Protein AF-A0A833FKA5-F1 (afdb_monomer)

Mean predicted aligned error: 11.4 Å

InterPro domains:
  IPR009001 Translation elongation factor EF1A/initiation factor IF2gamma, C-terminal [SSF50465] (10-105)
  IPR044139 Sulfate adenylyltransferase subunit CysN, Domain III [cd04095] (16-105)
  IPR054696 GTP-eEF1A, C-terminal domain [PF22594] (15-106)

Organism: NCBI:txid1502943

Secondary structure (DSSP, 8-state):
-----SEEEEEEEE--SSPEETT-EEEEEETTEEEEEEEEEEEEEE-TTT--EE--SEE-TT-EEEEEEEESS------TTT-GGGSEEEEEETTT--EEEEEEEEEESS---PEEEEETTEEEEE-TT-EEEEETTTTEEEEE--S--EEETTPBP--B-SSBB--SSEEEEEGGGTEEEEEETTEEEEEEEGGG----SS-EEETT-PEE--SSHHHHHHHHHHHT-TTS---HHHHHHHEESTTTB-PEEE------

pLDDT: mean 88.82, std 12.83, range [29.11, 98.38]

Structure (mmCIF, N/CA/C/O backbone):
data_AF-A0A833FKA5-F1
#
_entry.id   AF-A0A833FKA5-F1
#
loop_
_atom_site.group_PDB
_atom_site.id
_atom_site.type_symbol
_atom_site.label_atom_id
_atom_site.label_alt_id
_atom_site.label_comp_id
_atom_site.label_asym_id
_atom_site.label_entity_id
_atom_site.label_seq_id
_atom_site.pdbx_PDB_ins_code
_atom_site.Cartn_x
_atom_site.Cartn_y
_atom_site.Cartn_z
_atom_site.occupancy
_atom_site.B_iso_or_equiv
_atom_site.auth_seq_id
_atom_site.auth_comp_id
_atom_site.auth_asym_id
_atom_site.auth_atom_id
_atom_site.pdbx_PDB_model_num
ATOM 1 N N . MET A 1 1 ? -7.238 25.482 -13.230 1.00 31.70 1 MET A N 1
ATOM 2 C CA . MET A 1 1 ? -5.923 25.039 -13.728 1.00 31.70 1 MET A CA 1
ATOM 3 C C . MET A 1 1 ? -5.772 23.637 -13.183 1.00 31.70 1 MET A C 1
ATOM 5 O O . MET A 1 1 ? -5.795 23.500 -11.969 1.00 31.70 1 MET A O 1
ATOM 9 N N . ILE A 1 2 ? -5.883 22.619 -14.034 1.00 39.50 2 ILE A N 1
ATOM 10 C CA . ILE A 1 2 ? -5.752 21.227 -13.587 1.00 39.50 2 ILE A CA 1
ATOM 11 C C . ILE A 1 2 ? -4.253 21.024 -13.381 1.00 39.50 2 ILE A C 1
ATOM 13 O O . ILE A 1 2 ? -3.495 21.288 -14.309 1.00 39.50 2 ILE A O 1
ATOM 17 N N . ASP A 1 3 ? -3.844 20.699 -12.159 1.00 49.03 3 ASP A N 1
ATOM 18 C CA . ASP A 1 3 ? -2.449 20.399 -11.845 1.00 49.03 3 ASP A CA 1
ATOM 19 C C . ASP A 1 3 ? -2.096 19.093 -12.569 1.00 49.03 3 ASP A C 1
ATOM 21 O O . ASP A 1 3 ? -2.735 18.062 -12.346 1.00 49.03 3 ASP A O 1
ATOM 25 N N . GLU A 1 4 ? -1.195 19.168 -13.543 1.00 60.28 4 GLU A N 1
ATOM 26 C CA . GLU A 1 4 ? -0.810 18.011 -14.349 1.00 60.28 4 GLU A CA 1
ATOM 27 C C . GLU A 1 4 ? 0.083 17.094 -13.497 1.00 60.28 4 GLU A C 1
ATOM 29 O O . GLU A 1 4 ? 1.036 17.570 -12.877 1.00 60.28 4 GLU A O 1
ATOM 34 N N . PRO A 1 5 ? -0.206 15.785 -13.422 1.00 73.56 5 PRO A N 1
ATOM 35 C CA . PRO A 1 5 ? 0.572 14.880 -12.595 1.00 73.56 5 PRO A CA 1
ATOM 36 C C . PRO A 1 5 ? 1.979 14.686 -13.170 1.00 73.56 5 PRO A C 1
ATOM 38 O O . PRO A 1 5 ? 2.174 14.556 -14.378 1.00 73.56 5 PRO A O 1
ATOM 41 N N . ASN A 1 6 ? 2.964 14.612 -12.275 1.00 87.38 6 ASN A N 1
ATOM 42 C CA . ASN A 1 6 ? 4.363 14.350 -12.633 1.00 87.38 6 ASN A CA 1
ATOM 43 C C . ASN A 1 6 ? 4.737 12.874 -12.502 1.00 87.38 6 ASN A C 1
ATOM 45 O O . ASN A 1 6 ? 5.852 12.500 -12.836 1.00 87.38 6 ASN A O 1
ATOM 49 N N . THR A 1 7 ? 3.847 12.033 -11.985 1.00 88.62 7 THR A N 1
ATOM 50 C CA . THR A 1 7 ? 4.147 10.624 -11.728 1.00 88.62 7 THR A CA 1
ATOM 51 C C . THR A 1 7 ? 3.222 9.746 -12.547 1.00 88.62 7 THR A C 1
ATOM 53 O O . THR A 1 7 ? 2.025 10.012 -12.605 1.00 88.62 7 THR A O 1
ATOM 56 N N . TYR A 1 8 ? 3.774 8.703 -13.157 1.00 91.50 8 TYR A N 1
ATOM 57 C CA . TYR A 1 8 ? 3.053 7.754 -13.996 1.00 91.50 8 TYR A CA 1
ATOM 58 C C . TYR A 1 8 ? 3.553 6.344 -13.731 1.00 91.50 8 TYR A C 1
ATOM 60 O O . TYR A 1 8 ? 4.743 6.127 -13.513 1.00 91.50 8 TYR A O 1
ATOM 68 N N . ILE A 1 9 ? 2.654 5.372 -13.788 1.00 92.06 9 ILE A N 1
ATOM 69 C CA . ILE A 1 9 ? 3.000 3.957 -13.657 1.00 92.06 9 ILE A CA 1
ATOM 70 C C . ILE A 1 9 ? 2.928 3.340 -15.037 1.00 92.06 9 ILE A C 1
ATOM 72 O O . ILE A 1 9 ? 1.942 3.532 -15.745 1.00 92.06 9 ILE A O 1
ATOM 76 N N . SER A 1 10 ? 3.985 2.648 -15.441 1.00 95.12 10 SER A N 1
ATOM 77 C CA . SER A 1 10 ? 4.150 2.163 -16.806 1.00 95.12 10 SER A CA 1
ATOM 78 C C . SER A 1 10 ? 4.718 0.755 -16.831 1.00 95.12 10 SER A C 1
ATOM 80 O O . SER A 1 10 ? 5.644 0.447 -16.081 1.00 95.12 10 SER A O 1
ATOM 82 N N . TYR A 1 11 ? 4.198 -0.082 -17.725 1.00 96.31 11 TYR A N 1
ATOM 83 C CA . TYR A 1 11 ? 4.887 -1.311 -18.098 1.00 96.31 11 TYR A CA 1
ATOM 84 C C . TYR A 1 11 ? 6.056 -0.955 -19.003 1.00 96.31 11 TYR A C 1
ATOM 86 O O . TYR A 1 11 ? 5.866 -0.250 -19.995 1.00 96.31 11 TYR A O 1
ATOM 94 N N . LEU A 1 12 ? 7.243 -1.446 -18.673 1.00 97.56 12 LEU A N 1
ATOM 95 C CA . LEU A 1 12 ? 8.466 -1.243 -19.435 1.00 97.56 12 LEU A CA 1
ATOM 96 C C . LEU A 1 12 ? 8.998 -2.591 -19.910 1.00 97.56 12 LEU A C 1
ATOM 98 O O . LEU A 1 12 ? 9.158 -3.509 -19.110 1.00 97.56 12 LEU A O 1
ATOM 102 N N . LEU A 1 13 ? 9.304 -2.686 -21.200 1.00 97.69 13 LEU A N 1
ATOM 103 C CA . LEU A 1 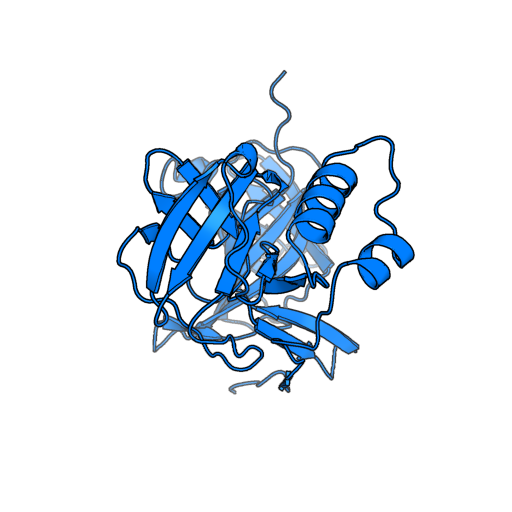13 ? 10.194 -3.695 -21.760 1.00 97.69 13 LEU A CA 1
ATOM 104 C C . LEU A 1 13 ? 11.599 -3.098 -21.795 1.00 97.69 13 LEU A C 1
ATOM 106 O O . LEU A 1 13 ? 11.860 -2.175 -22.573 1.00 97.69 13 LEU A O 1
ATOM 110 N N . TYR A 1 14 ? 12.483 -3.624 -20.955 1.00 97.56 14 TYR A N 1
ATOM 111 C CA . TYR A 1 14 ? 13.857 -3.166 -20.843 1.00 97.56 14 TYR A CA 1
ATOM 112 C C . TYR A 1 14 ? 14.755 -3.859 -21.867 1.00 97.56 14 TYR A C 1
ATOM 114 O O . TYR A 1 14 ? 14.684 -5.075 -22.042 1.00 97.56 14 TYR A O 1
ATOM 122 N N . ILE A 1 15 ? 15.582 -3.095 -22.577 1.00 96.00 15 ILE A N 1
ATOM 123 C CA . ILE A 1 15 ? 16.396 -3.599 -23.696 1.00 96.00 15 ILE A CA 1
ATOM 124 C C . ILE A 1 15 ? 17.865 -3.171 -23.636 1.00 96.00 15 ILE A C 1
ATOM 126 O O . ILE A 1 15 ? 18.645 -3.611 -24.484 1.00 96.00 15 ILE A O 1
ATOM 130 N N . ASP A 1 16 ? 18.236 -2.329 -22.670 1.00 93.81 16 ASP A N 1
ATOM 131 C CA . ASP A 1 16 ? 19.622 -1.899 -22.482 1.00 93.81 16 ASP A CA 1
ATOM 132 C C . ASP A 1 16 ? 20.483 -3.016 -21.870 1.00 93.81 16 ASP A C 1
ATOM 134 O O . ASP A 1 16 ? 19.968 -3.963 -21.270 1.00 93.81 16 ASP A O 1
ATOM 138 N N . ASP A 1 17 ? 21.798 -2.911 -22.060 1.00 91.50 17 ASP A N 1
ATOM 139 C CA . ASP A 1 17 ? 22.778 -3.825 -21.465 1.00 91.50 17 ASP A CA 1
ATOM 140 C C . ASP A 1 17 ? 23.163 -3.403 -20.034 1.00 91.50 17 ASP A C 1
ATOM 142 O O . ASP A 1 17 ? 23.480 -4.259 -19.210 1.00 91.50 17 ASP A O 1
ATOM 146 N N . GLU A 1 18 ? 23.139 -2.100 -19.731 1.00 91.81 18 GLU A N 1
ATOM 147 C CA . GLU A 1 18 ? 23.273 -1.594 -18.356 1.00 91.81 18 GLU A CA 1
ATOM 148 C C . GLU A 1 18 ? 21.978 -1.883 -17.586 1.00 91.81 18 GLU A C 1
ATOM 150 O O . GLU A 1 18 ? 20.923 -1.690 -18.171 1.00 91.81 18 GLU A O 1
ATOM 155 N N . PRO A 1 19 ? 21.999 -2.342 -16.323 1.00 92.19 19 PRO A N 1
ATOM 156 C CA .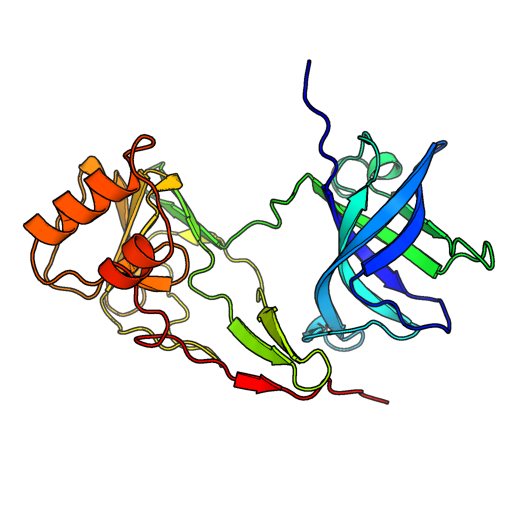 PRO A 1 19 ? 20.771 -2.610 -15.576 1.00 92.19 19 PRO A CA 1
ATOM 157 C C . PRO A 1 19 ? 19.997 -1.321 -15.265 1.00 92.19 19 PRO A C 1
ATOM 159 O O . PRO A 1 19 ? 20.580 -0.256 -15.046 1.00 92.19 19 PRO A O 1
ATOM 162 N N . LEU A 1 20 ? 18.667 -1.420 -15.220 1.00 93.75 20 LEU A N 1
ATOM 163 C CA . LEU A 1 20 ? 17.807 -0.352 -14.706 1.00 93.75 20 LEU A CA 1
ATOM 164 C C . LEU A 1 20 ? 17.555 -0.557 -13.219 1.00 93.75 20 LEU A C 1
ATOM 166 O O . LEU A 1 20 ? 16.964 -1.549 -12.815 1.00 93.75 20 LEU A O 1
ATOM 170 N N . GLU A 1 21 ? 17.927 0.434 -12.426 1.00 91.75 21 GLU A N 1
ATOM 171 C CA . GLU A 1 21 ? 17.742 0.515 -10.984 1.00 91.75 21 GLU A CA 1
ATOM 172 C C . GLU A 1 21 ? 16.830 1.698 -10.619 1.00 91.75 21 GLU A C 1
ATOM 174 O O . GLU A 1 21 ? 16.618 2.658 -11.376 1.00 91.75 21 GLU A O 1
ATOM 179 N N . VAL A 1 22 ? 16.283 1.657 -9.403 1.00 89.25 22 VAL A N 1
ATOM 180 C CA . VAL A 1 22 ? 15.583 2.812 -8.834 1.00 89.25 22 VAL A CA 1
ATOM 181 C C . VAL A 1 22 ? 16.566 3.974 -8.671 1.00 89.25 22 VAL A C 1
ATOM 183 O O . VAL A 1 22 ? 17.618 3.841 -8.055 1.00 89.25 22 VAL A O 1
ATOM 186 N N . GLY A 1 23 ? 16.191 5.141 -9.185 1.00 90.56 23 GLY A N 1
ATOM 187 C CA . GLY A 1 23 ? 17.014 6.346 -9.204 1.00 90.56 23 GLY A CA 1
ATOM 188 C C . GLY A 1 23 ? 17.670 6.626 -10.555 1.00 90.56 23 GLY A C 1
ATOM 189 O O . GLY A 1 23 ? 18.109 7.758 -10.766 1.00 90.56 23 GLY A O 1
ATOM 190 N N . ASN A 1 24 ? 17.687 5.675 -11.500 1.00 94.88 24 ASN A N 1
ATOM 191 C CA . ASN A 1 24 ? 18.166 5.966 -12.850 1.00 94.88 24 ASN A CA 1
ATOM 192 C C . ASN A 1 24 ? 17.300 7.033 -13.528 1.00 94.88 24 ASN A C 1
ATOM 194 O O . ASN A 1 24 ? 16.065 7.006 -13.481 1.00 94.88 24 ASN A O 1
ATOM 198 N N . GLU A 1 25 ? 17.973 7.969 -14.196 1.00 96.56 25 GLU A N 1
ATOM 199 C CA . GLU A 1 25 ? 17.339 9.014 -14.988 1.00 96.56 25 GLU A CA 1
ATOM 200 C C . GLU A 1 25 ? 17.431 8.717 -16.482 1.00 96.56 25 GLU A C 1
ATOM 202 O O . GLU A 1 25 ? 18.501 8.416 -17.014 1.00 96.56 25 GLU A O 1
ATOM 207 N N . TYR A 1 26 ? 16.323 8.933 -17.183 1.00 97.75 26 TYR A N 1
ATOM 208 C CA . TYR A 1 26 ? 16.214 8.774 -18.626 1.00 97.75 26 TYR A CA 1
ATOM 209 C C . TYR A 1 26 ? 15.615 10.025 -19.262 1.00 97.75 26 TYR A C 1
ATOM 211 O O . TYR A 1 26 ? 14.874 10.785 -18.634 1.00 97.75 26 TYR A O 1
ATOM 219 N N . LEU A 1 27 ? 15.907 10.232 -20.544 1.00 97.38 27 LEU A N 1
ATOM 220 C CA . LEU A 1 27 ? 15.061 11.067 -21.387 1.00 97.38 27 LEU A CA 1
ATOM 221 C C . LEU A 1 27 ? 13.876 10.221 -21.842 1.00 97.38 27 LEU A C 1
ATOM 223 O O . LEU A 1 27 ? 14.051 9.198 -22.494 1.00 97.38 27 LEU A O 1
ATOM 227 N N . VAL A 1 28 ? 12.667 10.652 -21.519 1.00 97.00 28 VAL A N 1
ATOM 228 C CA . VAL A 1 28 ? 11.438 9.990 -21.945 1.00 97.00 28 VAL A CA 1
ATOM 229 C C . VAL A 1 28 ? 10.907 10.692 -23.177 1.00 97.00 28 VAL A C 1
ATOM 231 O O . VAL A 1 28 ? 10.626 11.889 -23.125 1.00 97.00 28 VAL A O 1
ATOM 234 N N . SER A 1 29 ? 10.762 9.963 -24.281 1.00 95.00 29 SER A N 1
ATOM 235 C CA . SER A 1 29 ? 10.073 10.472 -25.467 1.00 95.00 29 SER A CA 1
ATOM 236 C C . SER A 1 29 ? 8.633 9.973 -25.481 1.00 95.00 29 SER A C 1
ATOM 238 O O . SER A 1 29 ? 8.389 8.771 -25.393 1.00 95.00 29 SER A O 1
ATOM 240 N N . LEU A 1 30 ? 7.697 10.909 -25.613 1.00 88.62 30 LEU A N 1
ATOM 241 C CA . LEU A 1 30 ? 6.253 10.686 -25.638 1.00 88.62 30 LEU A CA 1
ATOM 242 C C . LEU A 1 30 ? 5.619 11.587 -26.708 1.00 88.62 30 LEU A C 1
ATOM 244 O O . LEU A 1 30 ? 5.711 12.819 -26.655 1.00 88.62 30 LEU A O 1
ATOM 248 N N . GLY A 1 31 ? 5.019 10.985 -27.735 1.00 83.38 31 GLY A N 1
ATOM 249 C CA . GLY A 1 31 ? 4.589 11.720 -28.927 1.00 83.38 31 GLY A CA 1
ATOM 250 C C . GLY A 1 31 ? 5.725 12.578 -29.509 1.00 83.38 31 GLY A C 1
ATOM 251 O O . GLY A 1 31 ? 6.741 12.057 -29.959 1.00 83.38 31 GLY A O 1
ATOM 252 N N . THR A 1 32 ? 5.563 13.905 -29.489 1.00 81.88 32 THR A N 1
ATOM 253 C CA . THR A 1 32 ? 6.562 14.873 -29.988 1.00 81.88 32 THR A CA 1
ATOM 254 C C . THR A 1 32 ? 7.356 15.577 -28.882 1.00 81.88 32 THR A C 1
ATOM 256 O O . THR A 1 32 ? 8.067 16.542 -29.167 1.00 81.88 32 THR A O 1
ATOM 259 N N . LYS A 1 33 ? 7.193 15.178 -27.616 1.00 87.75 33 LYS A N 1
ATOM 260 C CA . LYS A 1 33 ? 7.902 15.768 -26.475 1.00 87.75 33 LYS A CA 1
ATOM 261 C C . LYS A 1 33 ? 8.962 14.809 -25.955 1.00 87.75 33 LYS A C 1
ATOM 263 O O . LYS A 1 33 ? 8.752 13.601 -25.915 1.00 87.75 33 LYS A O 1
ATOM 268 N N . GLN A 1 34 ? 10.070 15.382 -25.499 1.00 93.12 34 GLN A N 1
ATOM 269 C CA . GLN A 1 34 ? 11.095 14.673 -24.751 1.00 93.12 34 GLN A CA 1
ATOM 270 C C . GLN A 1 34 ? 11.295 15.375 -23.408 1.00 93.12 34 GLN A C 1
ATOM 272 O O . GLN A 1 34 ? 11.496 16.590 -23.372 1.00 93.12 34 GLN A O 1
ATOM 277 N N . VAL A 1 35 ? 11.188 14.629 -22.311 1.00 95.06 35 VAL A N 1
ATOM 278 C CA . VAL A 1 35 ? 11.233 15.152 -20.939 1.00 95.06 35 VAL A CA 1
ATOM 279 C C . VAL A 1 35 ? 12.064 14.211 -20.078 1.00 95.06 35 VAL A C 1
ATOM 281 O O . VAL A 1 35 ? 11.982 12.999 -20.237 1.00 95.06 35 VAL A O 1
ATOM 284 N N . ALA A 1 36 ? 12.878 14.747 -19.171 1.00 96.00 36 ALA A N 1
ATOM 285 C CA . ALA A 1 36 ? 13.623 13.916 -18.233 1.00 96.00 36 ALA A CA 1
ATOM 286 C C . ALA A 1 36 ? 12.687 13.301 -17.181 1.00 96.00 36 ALA A C 1
ATOM 288 O O . ALA A 1 36 ? 11.835 13.998 -16.619 1.00 96.00 36 ALA A O 1
ATOM 289 N N . ALA A 1 37 ? 12.877 12.017 -16.890 1.00 96.38 37 ALA A N 1
ATOM 290 C CA . ALA A 1 37 ? 12.195 11.329 -15.805 1.00 96.38 37 ALA A CA 1
ATOM 291 C C . ALA A 1 37 ? 13.147 10.399 -15.055 1.00 96.38 37 ALA A C 1
ATOM 293 O O . ALA A 1 37 ? 14.123 9.894 -15.612 1.00 96.38 37 ALA A O 1
ATOM 294 N N . THR A 1 38 ? 12.822 10.154 -13.795 1.00 96.12 38 THR A N 1
ATOM 295 C CA . THR A 1 38 ? 13.519 9.228 -12.910 1.00 96.12 38 THR A CA 1
ATOM 296 C C . THR A 1 38 ? 12.639 8.008 -12.681 1.00 96.12 38 THR A C 1
ATOM 298 O O . THR A 1 38 ? 11.437 8.146 -12.438 1.00 96.12 38 THR A O 1
ATOM 301 N N . VAL A 1 39 ? 13.221 6.812 -12.727 1.00 95.44 39 VAL A N 1
ATOM 302 C CA . VAL A 1 39 ? 12.549 5.601 -12.242 1.00 95.44 39 VAL A CA 1
ATOM 303 C C . VAL A 1 39 ? 12.539 5.660 -10.720 1.00 95.44 39 VAL A C 1
ATOM 305 O O . VAL A 1 39 ? 13.584 5.556 -10.088 1.00 95.44 39 VAL A O 1
ATOM 308 N N . THR A 1 40 ? 11.378 5.867 -10.110 1.00 90.00 40 THR A N 1
ATOM 309 C CA . THR A 1 40 ? 11.263 6.004 -8.648 1.00 90.00 40 THR A CA 1
ATOM 310 C C . THR A 1 40 ? 10.885 4.707 -7.950 1.00 90.00 40 THR A C 1
ATOM 312 O O . THR A 1 40 ? 10.995 4.632 -6.732 1.00 90.00 40 THR A O 1
ATOM 315 N N . ASP A 1 41 ? 10.394 3.716 -8.695 1.00 86.75 41 ASP A N 1
ATOM 316 C CA . ASP A 1 41 ? 9.990 2.421 -8.147 1.00 86.75 41 ASP A CA 1
ATOM 317 C C . ASP A 1 41 ? 9.961 1.349 -9.246 1.00 86.75 41 ASP A C 1
ATOM 319 O O . ASP A 1 41 ? 9.528 1.629 -10.368 1.00 86.75 41 ASP A O 1
ATOM 323 N N . ILE A 1 42 ? 10.356 0.124 -8.907 1.00 88.88 42 ILE A N 1
ATOM 324 C CA . ILE A 1 42 ? 10.135 -1.085 -9.710 1.00 88.88 42 ILE A CA 1
ATOM 325 C C . ILE A 1 42 ? 9.166 -1.933 -8.887 1.00 88.88 42 ILE A C 1
ATOM 327 O O . ILE A 1 42 ? 9.553 -2.529 -7.890 1.00 88.88 42 ILE A O 1
ATOM 331 N N . GLN A 1 43 ? 7.883 -1.939 -9.257 1.00 83.88 43 GLN A N 1
ATOM 332 C CA . GLN A 1 43 ? 6.846 -2.578 -8.438 1.00 83.88 43 GLN A CA 1
ATOM 333 C C . GLN A 1 43 ? 6.985 -4.100 -8.461 1.00 83.88 43 GLN A C 1
ATOM 335 O O . GLN A 1 43 ? 6.874 -4.750 -7.424 1.00 83.88 43 GLN A O 1
ATOM 340 N N . TYR A 1 44 ? 7.201 -4.653 -9.653 1.00 81.06 44 TYR A N 1
ATOM 341 C CA . TYR A 1 44 ? 7.508 -6.060 -9.885 1.00 81.06 44 TYR A CA 1
ATOM 342 C C . TYR A 1 44 ? 7.993 -6.254 -11.326 1.00 81.06 44 TYR A C 1
ATOM 344 O O . TYR A 1 44 ? 7.602 -5.516 -12.236 1.00 81.06 44 TYR A O 1
ATOM 352 N N . GLN A 1 45 ? 8.811 -7.280 -11.532 1.00 88.81 45 GLN A N 1
ATOM 353 C CA . GLN A 1 45 ? 9.097 -7.856 -12.840 1.00 88.81 45 GLN A CA 1
ATOM 354 C C . GLN A 1 45 ? 8.023 -8.895 -13.184 1.00 88.81 45 GLN A C 1
ATOM 356 O O . GLN A 1 45 ? 7.418 -9.496 -12.303 1.00 88.81 45 GLN A O 1
ATOM 361 N N . ILE A 1 46 ? 7.766 -9.107 -14.466 1.00 87.25 46 ILE A N 1
ATOM 362 C CA . ILE A 1 46 ? 6.879 -10.152 -14.967 1.00 87.25 46 ILE A CA 1
ATOM 363 C C . ILE A 1 46 ? 7.747 -11.266 -15.547 1.00 87.25 46 ILE A C 1
ATOM 365 O O . ILE A 1 46 ? 8.580 -11.014 -16.423 1.00 87.25 46 ILE A O 1
ATOM 369 N N . ASP A 1 47 ? 7.546 -12.497 -15.081 1.00 86.06 47 ASP A N 1
ATOM 370 C CA . ASP A 1 47 ? 8.110 -13.677 -15.727 1.00 86.06 47 ASP A CA 1
ATOM 371 C C . ASP A 1 47 ? 7.495 -13.827 -17.124 1.00 86.06 47 ASP A C 1
ATOM 373 O O . ASP A 1 47 ? 6.282 -13.950 -17.286 1.00 86.06 47 ASP A O 1
ATOM 377 N N . VAL A 1 48 ? 8.335 -13.807 -18.156 1.00 87.56 48 VAL A N 1
ATOM 378 C CA . VAL A 1 48 ? 7.879 -13.806 -19.554 1.00 87.56 48 VAL A CA 1
ATOM 379 C C . VAL A 1 48 ? 7.231 -15.122 -19.992 1.00 87.56 48 VAL A C 1
ATOM 381 O O . VAL A 1 48 ? 6.500 -15.139 -20.982 1.00 87.56 48 VAL A O 1
ATOM 384 N N . ASN A 1 49 ? 7.492 -16.223 -19.285 1.00 86.06 49 ASN A N 1
ATOM 385 C CA . ASN A 1 49 ? 6.969 -17.543 -19.617 1.00 86.06 49 ASN A CA 1
ATOM 386 C C . ASN A 1 49 ? 5.654 -17.826 -18.884 1.00 86.06 49 ASN A C 1
ATOM 388 O O . ASN A 1 49 ? 4.735 -18.389 -19.480 1.00 86.06 49 ASN A O 1
ATOM 392 N N . SER A 1 50 ? 5.569 -17.467 -17.601 1.00 86.12 50 SER A N 1
ATOM 393 C CA . SER A 1 50 ? 4.417 -17.768 -16.743 1.00 86.12 50 SER A CA 1
ATOM 394 C C . SER A 1 50 ? 3.458 -16.590 -16.564 1.00 86.12 50 SER A C 1
ATOM 396 O O . SER A 1 50 ? 2.278 -16.804 -16.288 1.00 86.12 50 SER A O 1
ATOM 398 N N . GLY A 1 51 ? 3.936 -15.356 -16.732 1.00 79.62 51 GLY A N 1
ATOM 399 C CA . GLY A 1 51 ? 3.209 -14.136 -16.384 1.00 79.62 51 GLY A CA 1
ATOM 400 C C . GLY A 1 51 ? 3.182 -13.843 -14.881 1.00 79.62 51 GLY A C 1
ATOM 401 O O . GLY A 1 51 ? 2.475 -12.931 -14.459 1.00 79.62 51 GLY A O 1
ATOM 402 N N . GLU A 1 52 ? 3.909 -14.606 -14.059 1.00 73.31 52 GLU A N 1
ATOM 403 C CA . GLU A 1 52 ? 3.972 -14.370 -12.617 1.00 73.31 52 GLU A CA 1
ATOM 404 C C . GLU A 1 52 ? 4.703 -13.068 -12.287 1.00 73.31 52 GLU A C 1
ATOM 406 O O . GLU A 1 52 ? 5.644 -12.662 -12.968 1.00 73.31 52 GLU A O 1
ATOM 411 N N . HIS A 1 53 ? 4.263 -12.410 -11.217 1.00 80.06 53 HIS A N 1
ATOM 412 C CA . HIS A 1 53 ? 4.891 -11.189 -10.731 1.00 80.06 53 HIS A CA 1
ATOM 413 C C . HIS A 1 53 ? 6.007 -11.543 -9.754 1.00 80.06 53 HIS A C 1
ATOM 415 O O . HIS A 1 53 ? 5.769 -12.161 -8.715 1.00 80.06 53 HIS A O 1
ATOM 421 N N . LEU A 1 54 ? 7.218 -11.125 -10.093 1.00 77.94 54 LEU A N 1
ATOM 422 C CA . LEU A 1 54 ? 8.439 -11.378 -9.352 1.00 77.94 54 LEU A CA 1
ATOM 423 C C . LEU A 1 54 ? 8.941 -10.080 -8.695 1.00 77.94 54 LEU A C 1
ATOM 425 O O . LEU A 1 54 ? 8.894 -9.017 -9.321 1.00 77.94 54 LEU A O 1
ATOM 429 N N . PRO A 1 55 ? 9.455 -10.137 -7.455 1.00 72.88 55 PRO A N 1
ATOM 430 C CA . PRO A 1 55 ? 10.225 -9.037 -6.879 1.00 72.88 55 PRO A CA 1
ATOM 431 C C . PRO A 1 55 ? 11.394 -8.662 -7.794 1.00 72.88 55 PRO A C 1
ATOM 433 O O . PRO A 1 55 ? 12.068 -9.557 -8.300 1.00 72.88 55 PRO A O 1
ATOM 436 N N . ALA A 1 56 ? 11.687 -7.371 -7.954 1.00 76.75 56 ALA A N 1
ATOM 437 C CA . ALA A 1 56 ? 12.871 -6.929 -8.687 1.00 76.75 56 ALA A CA 1
ATOM 438 C C . ALA A 1 56 ? 13.444 -5.640 -8.086 1.00 76.75 56 ALA A C 1
ATOM 440 O O . ALA A 1 56 ? 12.731 -4.652 -7.927 1.00 76.75 56 ALA A O 1
ATOM 441 N N . ALA A 1 57 ? 14.735 -5.666 -7.749 1.00 75.12 57 ALA A N 1
ATOM 442 C CA . ALA A 1 57 ? 15.483 -4.490 -7.301 1.00 75.12 57 ALA A CA 1
ATOM 443 C C . ALA A 1 57 ? 16.101 -3.715 -8.476 1.00 75.12 57 ALA A C 1
ATOM 445 O O . ALA A 1 57 ? 16.246 -2.495 -8.406 1.00 75.12 57 ALA A O 1
ATOM 446 N N . GLU A 1 58 ? 16.411 -4.439 -9.549 1.00 86.06 58 GLU A N 1
ATOM 447 C CA . GLU A 1 58 ? 16.915 -3.948 -10.824 1.00 86.06 58 GLU A CA 1
ATOM 448 C C . GLU A 1 58 ? 16.274 -4.745 -11.970 1.00 86.06 58 GLU A C 1
ATOM 450 O O . GLU A 1 58 ? 15.709 -5.819 -11.748 1.00 86.06 58 GLU A O 1
ATOM 455 N N . LEU A 1 59 ? 16.365 -4.236 -13.196 1.00 91.06 59 LEU A N 1
ATOM 456 C CA . LEU A 1 59 ? 15.926 -4.925 -14.404 1.00 91.06 59 LEU A CA 1
ATOM 457 C C . LEU A 1 59 ? 17.107 -5.141 -15.339 1.00 91.06 59 LEU A C 1
ATOM 459 O O . LEU A 1 59 ? 17.733 -4.188 -15.803 1.00 91.06 59 LEU A O 1
ATOM 463 N N . GLY A 1 60 ? 17.357 -6.409 -15.651 1.00 92.50 60 GLY A N 1
ATOM 464 C CA . GLY A 1 60 ? 18.265 -6.803 -16.716 1.00 92.50 60 GLY A CA 1
ATOM 465 C C . GLY A 1 60 ? 17.627 -6.697 -18.102 1.00 92.50 60 GLY A C 1
ATOM 466 O O . GLY A 1 60 ? 16.422 -6.480 -18.273 1.00 92.50 60 GLY A O 1
ATOM 467 N N . LYS A 1 61 ? 18.461 -6.880 -19.127 1.00 93.94 61 LYS A N 1
ATOM 468 C CA . LYS A 1 61 ? 18.033 -6.888 -20.525 1.00 93.94 61 LYS A CA 1
ATOM 469 C C . LYS A 1 61 ? 16.933 -7.920 -20.779 1.00 93.94 61 LYS A C 1
ATOM 471 O O . LYS A 1 61 ? 17.050 -9.077 -20.385 1.00 93.94 61 LYS A O 1
ATOM 476 N N . ASN A 1 62 ? 15.930 -7.524 -21.555 1.00 93.31 62 ASN A N 1
ATOM 477 C CA . ASN A 1 62 ? 14.741 -8.302 -21.917 1.00 93.31 62 ASN A CA 1
ATOM 478 C C . ASN A 1 62 ? 13.745 -8.544 -20.770 1.00 93.31 62 ASN A C 1
ATOM 480 O O . ASN A 1 62 ? 12.792 -9.300 -20.961 1.00 93.31 62 ASN A O 1
ATOM 484 N N . SER A 1 63 ? 13.911 -7.896 -19.615 1.00 93.31 63 SER A N 1
ATOM 485 C CA . SER A 1 63 ? 12.901 -7.926 -18.558 1.00 93.31 63 SER A CA 1
ATOM 486 C C . SER A 1 63 ? 11.684 -7.075 -18.922 1.00 93.31 63 SER A C 1
ATOM 488 O O . SER A 1 63 ? 11.800 -6.005 -19.525 1.00 93.31 63 SER A O 1
ATOM 490 N N . ILE A 1 64 ? 10.503 -7.535 -18.509 1.00 96.06 64 ILE A N 1
ATOM 491 C CA . ILE A 1 64 ? 9.268 -6.744 -18.520 1.00 96.06 64 ILE A CA 1
ATOM 492 C C . ILE A 1 64 ? 8.917 -6.430 -17.073 1.00 96.06 64 ILE A C 1
ATOM 494 O O . ILE A 1 64 ? 8.913 -7.335 -16.247 1.00 96.06 64 ILE A O 1
ATOM 498 N N . ALA A 1 65 ? 8.601 -5.182 -16.747 1.00 94.56 65 ALA A N 1
ATOM 499 C CA . ALA A 1 65 ? 8.262 -4.806 -15.378 1.00 94.56 65 ALA A CA 1
ATOM 500 C C . ALA A 1 65 ? 7.247 -3.675 -15.316 1.00 94.56 65 ALA A C 1
ATOM 502 O O . ALA A 1 65 ? 7.123 -2.884 -16.251 1.00 94.56 65 ALA A O 1
ATOM 503 N N . LEU A 1 66 ? 6.548 -3.582 -14.187 1.00 93.69 66 LEU A N 1
ATOM 504 C CA . LEU A 1 66 ? 5.739 -2.421 -13.849 1.00 93.69 66 LEU A CA 1
ATOM 505 C C . LEU A 1 66 ? 6.591 -1.442 -13.035 1.00 93.69 66 LEU A C 1
ATOM 507 O O . LEU A 1 66 ? 6.992 -1.742 -11.911 1.00 93.69 66 LEU A O 1
ATOM 511 N N . CYS A 1 67 ? 6.844 -0.259 -13.583 1.00 93.75 67 CYS A N 1
ATOM 512 C CA . CYS A 1 67 ? 7.688 0.761 -12.967 1.00 93.75 67 CYS A CA 1
ATOM 513 C C . CYS A 1 67 ? 6.911 2.053 -12.711 1.00 93.75 67 CYS A C 1
ATOM 515 O O . CYS A 1 67 ? 5.958 2.379 -13.420 1.00 93.75 67 CYS A O 1
ATOM 517 N N . THR A 1 68 ? 7.351 2.823 -11.720 1.00 92.69 68 THR A N 1
ATOM 518 C CA . THR A 1 68 ? 6.870 4.186 -11.477 1.00 92.69 68 THR A CA 1
ATOM 519 C C . THR A 1 68 ? 7.902 5.178 -12.003 1.00 92.69 68 THR A C 1
ATOM 521 O O . THR A 1 68 ? 9.066 5.142 -11.605 1.00 92.69 68 THR A O 1
ATOM 524 N N . LEU A 1 69 ? 7.470 6.067 -12.892 1.00 94.75 69 LEU A N 1
ATOM 525 C CA . LEU A 1 69 ? 8.269 7.135 -13.479 1.00 94.75 69 LEU A CA 1
ATOM 526 C C . LEU A 1 69 ? 7.841 8.476 -12.890 1.00 94.75 69 LEU A C 1
ATOM 528 O O . LEU A 1 69 ? 6.653 8.799 -12.885 1.00 94.75 69 LEU A O 1
ATOM 532 N N . HIS A 1 70 ? 8.807 9.273 -12.444 1.00 93.31 70 HIS A N 1
ATOM 533 C CA . HIS A 1 70 ? 8.593 10.653 -12.025 1.00 93.31 70 HIS A CA 1
ATOM 534 C C . HIS A 1 70 ? 9.267 11.616 -13.000 1.00 93.31 70 HIS A C 1
ATOM 536 O O . HIS A 1 70 ? 10.482 11.592 -13.175 1.00 93.31 70 HIS A O 1
ATOM 542 N N . PHE A 1 71 ? 8.478 12.471 -13.633 1.00 93.81 71 PHE A N 1
ATOM 543 C CA . PHE A 1 71 ? 8.907 13.439 -14.628 1.00 93.81 71 PHE A CA 1
ATOM 544 C C . PHE A 1 71 ? 9.307 14.752 -13.958 1.00 93.81 71 PHE A C 1
ATOM 546 O O . PHE A 1 71 ? 8.608 15.263 -13.084 1.00 93.81 71 PHE A O 1
ATOM 553 N N . GLN A 1 72 ? 10.420 15.334 -14.407 1.00 90.00 72 GLN A N 1
ATOM 554 C CA . GLN A 1 72 ? 10.947 16.585 -13.848 1.00 90.00 72 GLN A CA 1
ATOM 555 C C . GLN A 1 72 ? 10.042 17.796 -14.116 1.00 90.00 72 GLN A C 1
ATOM 557 O O . GLN A 1 72 ? 10.102 18.795 -13.402 1.00 90.00 72 GLN A O 1
ATOM 562 N N . THR A 1 73 ? 9.203 17.720 -15.147 1.00 88.00 73 THR A N 1
ATOM 563 C CA . THR A 1 73 ? 8.175 18.718 -15.452 1.00 88.00 73 THR A CA 1
ATOM 564 C C . THR A 1 73 ? 6.849 18.019 -15.709 1.00 88.00 73 THR A C 1
ATOM 566 O O . THR A 1 73 ? 6.882 16.911 -16.249 1.00 88.00 73 THR A O 1
ATOM 569 N N . PRO A 1 74 ? 5.705 18.668 -15.436 1.00 84.81 74 PRO A N 1
ATOM 570 C CA . PRO A 1 74 ? 4.411 18.109 -15.787 1.00 84.81 74 PRO A CA 1
ATOM 571 C C . PRO A 1 74 ? 4.310 17.764 -17.267 1.00 84.81 74 PRO A C 1
ATOM 573 O O . PRO A 1 74 ? 4.794 18.486 -18.149 1.00 84.81 74 PRO A O 1
ATOM 576 N N . VAL A 1 75 ? 3.712 16.609 -17.522 1.00 87.75 75 VAL A N 1
ATOM 577 C CA . VAL A 1 75 ? 3.503 16.065 -18.857 1.00 87.75 75 VAL A CA 1
ATOM 578 C C . VAL A 1 75 ? 2.051 15.650 -18.957 1.00 87.75 75 VAL A C 1
ATOM 580 O O . VAL A 1 75 ? 1.514 15.096 -18.011 1.00 87.75 75 VAL A O 1
ATOM 583 N N . VAL A 1 76 ? 1.426 15.874 -20.109 1.00 86.44 76 VAL A N 1
ATOM 584 C CA . VAL A 1 76 ? 0.109 15.310 -20.408 1.00 86.44 76 VAL A CA 1
ATOM 585 C C . VAL A 1 76 ? 0.305 13.910 -20.973 1.00 86.44 76 VAL A C 1
ATOM 587 O O . VAL A 1 76 ? 0.760 13.760 -22.108 1.00 86.44 76 VAL A O 1
ATOM 590 N N . MET A 1 77 ? -0.047 12.901 -20.185 1.00 88.00 77 MET A N 1
ATOM 591 C CA . MET A 1 77 ? -0.148 11.509 -20.618 1.00 88.00 77 MET A CA 1
ATOM 592 C C . MET A 1 77 ? -1.513 10.952 -20.214 1.00 88.00 77 MET A C 1
ATOM 594 O O . MET A 1 77 ? -2.185 11.499 -19.338 1.00 88.00 77 MET A O 1
ATOM 598 N N . ASP A 1 78 ? -1.926 9.870 -20.859 1.00 88.25 78 ASP A N 1
ATOM 599 C CA . ASP A 1 78 ? -3.136 9.129 -20.500 1.00 88.25 78 ASP A CA 1
ATOM 600 C C . ASP A 1 78 ? -2.807 7.636 -20.481 1.00 88.25 78 ASP A C 1
ATOM 602 O O . ASP A 1 78 ? -1.794 7.198 -21.026 1.00 88.25 78 ASP A O 1
ATOM 606 N N . GLU A 1 79 ? -3.666 6.844 -19.860 1.00 88.94 79 GLU A N 1
ATOM 607 C CA . GLU A 1 79 ? -3.528 5.393 -19.844 1.00 88.94 79 GLU A CA 1
ATOM 608 C C . GLU A 1 79 ? -3.567 4.857 -21.279 1.00 88.94 79 GLU A C 1
ATOM 610 O O . GLU A 1 79 ? -4.443 5.208 -22.079 1.00 88.94 79 GLU A O 1
ATOM 615 N N . PHE A 1 80 ? -2.657 3.948 -21.618 1.00 92.19 80 PHE A N 1
ATOM 616 C CA . PHE A 1 80 ? -2.541 3.400 -22.970 1.00 92.19 80 PHE A CA 1
ATOM 617 C C . PHE A 1 80 ? -3.837 2.739 -23.451 1.00 92.19 80 PHE A C 1
ATOM 619 O O . PHE A 1 80 ? -4.210 2.843 -24.624 1.00 92.19 80 PHE A O 1
ATOM 626 N N . ARG A 1 81 ? -4.568 2.102 -22.527 1.00 84.56 81 ARG A N 1
ATOM 627 C CA . ARG A 1 81 ? -5.873 1.474 -22.786 1.00 84.56 81 ARG A CA 1
ATOM 628 C C . ARG A 1 81 ? -6.931 2.485 -23.232 1.00 84.56 81 ARG A C 1
ATOM 630 O O . ARG A 1 81 ? -7.845 2.109 -23.964 1.00 84.56 81 ARG A O 1
ATOM 637 N N . ARG A 1 82 ? -6.803 3.746 -22.812 1.00 85.44 82 ARG A N 1
ATOM 638 C CA . ARG A 1 82 ? -7.713 4.849 -23.140 1.00 85.44 82 ARG A CA 1
ATOM 639 C C . ARG A 1 82 ? -7.243 5.625 -24.363 1.00 85.44 82 ARG A C 1
ATOM 641 O O . ARG A 1 82 ? -8.053 5.907 -25.244 1.00 85.44 82 ARG A O 1
ATOM 648 N N . HIS A 1 83 ? -5.947 5.929 -24.452 1.00 89.25 83 HIS A N 1
ATOM 649 C CA . HIS A 1 83 ? -5.383 6.702 -25.556 1.00 89.25 83 HIS A CA 1
ATOM 650 C C . HIS A 1 83 ? -3.964 6.246 -25.930 1.00 89.25 83 HIS A C 1
ATOM 652 O O . HIS A 1 83 ? -2.971 6.780 -25.442 1.00 89.25 83 HIS A O 1
ATOM 658 N N . LYS A 1 84 ? -3.857 5.333 -26.904 1.00 89.75 84 LYS A N 1
ATOM 659 C CA . LYS A 1 84 ? -2.587 4.702 -27.320 1.00 89.75 84 LYS A CA 1
ATOM 660 C C . LYS A 1 84 ? -1.415 5.674 -27.504 1.00 89.75 84 LYS A C 1
ATOM 662 O O . LYS A 1 84 ? -0.381 5.491 -26.886 1.00 89.75 84 LYS A O 1
ATOM 667 N N . THR A 1 85 ? -1.598 6.743 -28.280 1.00 89.50 85 THR A N 1
ATOM 668 C CA . THR A 1 85 ? -0.521 7.710 -28.584 1.00 89.50 85 THR A CA 1
ATOM 669 C C . THR A 1 85 ? -0.068 8.547 -27.381 1.00 89.50 85 THR A C 1
ATOM 671 O O . THR A 1 85 ? 1.050 9.042 -27.373 1.00 89.50 85 THR A O 1
ATOM 674 N N . LEU A 1 86 ? -0.929 8.742 -26.376 1.00 90.38 86 LEU A N 1
ATOM 675 C CA . LEU A 1 86 ? -0.590 9.508 -25.165 1.00 90.38 86 LEU A CA 1
ATOM 676 C C . LEU A 1 86 ? -0.158 8.600 -24.012 1.00 90.38 86 LEU A C 1
ATOM 678 O O . LEU A 1 86 ? 0.332 9.096 -23.003 1.00 90.38 86 LEU A O 1
ATOM 682 N N . GLY A 1 87 ? -0.343 7.291 -24.175 1.00 92.31 87 GLY A N 1
ATOM 683 C CA . GLY A 1 87 ? 0.067 6.279 -23.220 1.00 92.31 87 GLY A CA 1
ATOM 684 C C . GLY A 1 87 ? 1.226 5.422 -23.702 1.00 92.31 87 GLY A C 1
ATOM 685 O O . GLY A 1 87 ? 1.506 4.430 -23.054 1.00 92.31 87 GLY A O 1
ATOM 686 N N . GLU A 1 88 ? 1.885 5.737 -24.816 1.00 95.88 88 GLU A N 1
ATOM 687 C CA . GLU A 1 88 ? 3.133 5.083 -25.227 1.00 95.88 88 GLU A CA 1
ATOM 688 C C . GLU A 1 88 ? 4.330 5.985 -24.917 1.00 95.88 88 GLU A C 1
ATOM 690 O O . GLU A 1 88 ? 4.255 7.211 -25.036 1.00 95.88 88 GLU A O 1
ATOM 695 N N . LEU A 1 89 ? 5.441 5.379 -24.510 1.00 96.88 89 LEU A N 1
ATOM 696 C CA . LEU A 1 89 ? 6.674 6.091 -24.201 1.00 96.88 89 LEU A CA 1
ATOM 697 C C . LEU A 1 89 ? 7.905 5.242 -24.522 1.00 96.88 89 LEU A C 1
ATOM 699 O O . LEU A 1 89 ? 7.850 4.012 -24.545 1.00 96.88 89 LEU A O 1
ATOM 703 N N . ILE A 1 90 ? 9.039 5.905 -24.720 1.00 97.50 90 ILE A N 1
ATOM 704 C CA . ILE A 1 90 ? 10.353 5.255 -24.750 1.00 97.50 90 ILE A CA 1
ATOM 705 C C . ILE A 1 90 ? 11.287 5.914 -23.742 1.00 97.50 90 ILE A C 1
ATOM 707 O O . ILE A 1 90 ? 11.268 7.135 -23.585 1.00 97.50 90 ILE A O 1
ATOM 711 N N . LEU A 1 91 ? 12.120 5.107 -23.088 1.00 97.88 91 LEU A N 1
ATOM 712 C CA . LEU A 1 91 ? 13.229 5.580 -22.268 1.00 97.88 91 LEU A CA 1
ATOM 713 C C . LEU A 1 91 ? 14.497 5.621 -23.118 1.00 97.88 91 LEU A C 1
ATOM 715 O O . LEU A 1 91 ? 14.825 4.656 -23.809 1.00 97.88 91 LEU A O 1
ATOM 719 N N . ILE A 1 92 ? 15.206 6.740 -23.061 1.00 97.69 92 ILE A N 1
ATOM 720 C CA . ILE A 1 92 ? 16.438 6.998 -23.802 1.00 97.69 92 ILE A CA 1
ATOM 721 C C . ILE A 1 92 ? 17.544 7.289 -22.786 1.00 97.69 92 ILE A C 1
ATOM 723 O O . ILE A 1 92 ? 17.415 8.200 -21.960 1.00 97.69 92 ILE A O 1
ATOM 727 N N . ASN A 1 93 ? 18.632 6.523 -22.847 1.00 95.44 93 ASN A N 1
ATOM 728 C CA . ASN A 1 93 ? 19.810 6.709 -22.006 1.00 95.44 93 ASN A CA 1
ATOM 729 C C . ASN A 1 93 ? 20.406 8.106 -22.243 1.00 95.44 93 ASN A C 1
ATOM 731 O O . ASN A 1 93 ? 20.685 8.494 -23.379 1.00 95.44 93 ASN A O 1
ATOM 735 N N . ARG A 1 94 ? 20.625 8.871 -21.169 1.00 92.19 94 ARG A N 1
ATOM 736 C CA . ARG A 1 94 ? 21.087 10.269 -21.250 1.00 92.19 94 ARG A CA 1
ATOM 737 C C . ARG A 1 94 ? 22.527 10.417 -21.748 1.00 92.19 94 ARG A C 1
ATOM 739 O O . ARG A 1 94 ? 22.904 11.504 -22.178 1.00 92.19 94 ARG A O 1
ATOM 746 N N . VAL A 1 95 ? 23.331 9.361 -21.643 1.00 91.00 95 VAL A N 1
ATOM 747 C CA . VAL A 1 95 ? 24.750 9.351 -22.014 1.00 91.00 95 VAL A CA 1
ATOM 748 C C . VAL A 1 95 ? 24.918 8.784 -23.418 1.00 91.00 95 VAL A C 1
ATOM 750 O O . VAL A 1 95 ? 25.489 9.444 -24.286 1.00 91.00 95 VAL A O 1
ATOM 753 N N . SER A 1 96 ? 24.398 7.579 -23.662 1.00 92.69 96 SER A N 1
ATOM 754 C CA . SER A 1 96 ? 24.571 6.889 -24.946 1.00 92.69 96 SER A CA 1
ATOM 755 C C . SER A 1 96 ? 23.580 7.345 -26.021 1.00 92.69 96 SER A C 1
ATOM 757 O O . SER A 1 96 ? 23.821 7.118 -27.205 1.00 92.69 96 SER A O 1
ATOM 759 N N . ASN A 1 97 ? 22.482 8.008 -25.635 1.00 93.06 97 ASN A N 1
ATOM 760 C CA . ASN A 1 97 ? 21.338 8.344 -26.494 1.00 93.06 97 ASN A CA 1
ATOM 761 C C . ASN A 1 97 ? 20.669 7.127 -27.155 1.00 93.06 97 ASN A C 1
ATOM 763 O O . ASN A 1 97 ? 19.903 7.281 -28.108 1.00 93.06 97 ASN A O 1
ATOM 767 N N . MET A 1 98 ? 20.943 5.918 -26.662 1.00 94.88 98 MET A N 1
ATOM 768 C CA . MET A 1 98 ? 20.279 4.703 -27.120 1.00 94.88 98 MET A CA 1
ATOM 769 C C . MET A 1 98 ? 18.926 4.535 -26.430 1.00 94.88 98 MET A C 1
ATOM 771 O O . MET A 1 98 ? 18.704 5.035 -25.326 1.00 94.88 98 MET A O 1
ATOM 775 N N . THR A 1 99 ? 18.012 3.822 -27.084 1.00 96.56 99 THR A N 1
ATOM 776 C CA . THR A 1 99 ? 16.745 3.417 -26.470 1.00 96.56 99 THR A CA 1
ATOM 777 C C . THR A 1 99 ? 17.013 2.323 -25.441 1.00 96.56 99 THR A C 1
ATOM 779 O O . THR A 1 99 ? 17.463 1.242 -25.809 1.00 96.56 99 THR A O 1
ATOM 782 N N . SER A 1 100 ? 16.707 2.603 -24.176 1.00 97.38 100 SER A N 1
ATOM 783 C CA . SER A 1 100 ? 16.879 1.670 -23.056 1.00 97.38 100 SER A CA 1
ATOM 784 C C . SER A 1 100 ? 15.613 0.876 -22.757 1.00 97.38 100 SER A C 1
ATOM 786 O O . SER A 1 100 ? 15.693 -0.251 -22.278 1.00 97.38 100 SER A O 1
ATOM 788 N N . ALA A 1 101 ? 14.435 1.442 -23.036 1.00 97.56 101 ALA A N 1
ATOM 789 C CA . ALA A 1 101 ? 13.167 0.747 -22.848 1.00 97.56 101 ALA A CA 1
ATOM 790 C C . ALA A 1 101 ? 12.067 1.282 -23.766 1.00 97.56 101 ALA A C 1
ATOM 792 O O . ALA A 1 101 ? 12.061 2.458 -24.138 1.00 97.56 101 ALA A O 1
ATOM 793 N N . CYS A 1 102 ? 11.087 0.431 -24.041 1.00 96.94 102 CYS A N 1
ATOM 794 C CA . CYS A 1 102 ? 9.791 0.820 -24.590 1.00 96.94 102 CYS A CA 1
ATOM 795 C C . CYS A 1 102 ? 8.721 0.554 -23.538 1.00 96.94 102 CYS A C 1
ATOM 797 O O . CYS A 1 102 ? 8.806 -0.443 -22.823 1.00 96.94 102 CYS A O 1
ATOM 799 N N . GLY A 1 103 ? 7.706 1.405 -23.445 1.00 96.62 103 GLY A N 1
ATOM 800 C CA . GLY A 1 103 ? 6.704 1.250 -22.409 1.00 96.62 103 GLY A CA 1
ATOM 801 C C . GLY A 1 103 ? 5.340 1.819 -22.733 1.00 96.62 103 GLY A C 1
ATOM 802 O O . GLY A 1 103 ? 5.154 2.582 -23.682 1.00 96.62 103 GLY A O 1
ATOM 803 N N . VAL A 1 104 ? 4.384 1.421 -21.903 1.00 96.69 104 VAL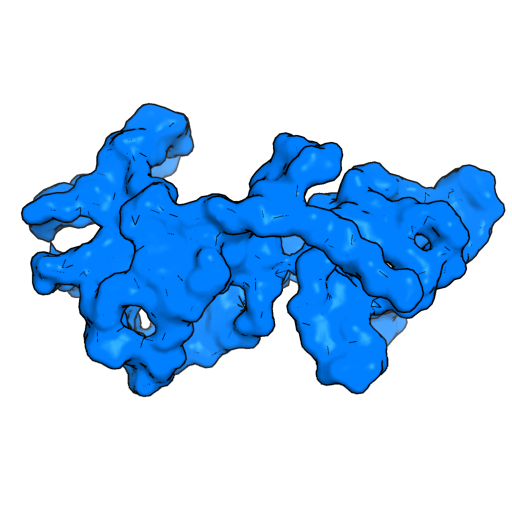 A N 1
ATOM 804 C CA . VAL A 1 104 ? 3.008 1.901 -21.950 1.00 96.69 104 VAL A CA 1
ATOM 805 C C . VAL A 1 104 ? 2.552 2.342 -20.566 1.00 96.69 104 VAL A C 1
ATOM 807 O O . VAL A 1 104 ? 2.820 1.661 -19.579 1.00 96.69 104 VAL A O 1
ATOM 810 N N . VAL A 1 105 ? 1.858 3.474 -20.492 1.00 93.81 105 VAL A N 1
ATOM 811 C CA . VAL A 1 105 ? 1.270 4.004 -19.261 1.00 93.81 105 VAL A CA 1
ATOM 812 C C . VAL A 1 105 ? 0.087 3.135 -18.862 1.00 93.81 105 VAL A C 1
ATOM 814 O O . VAL A 1 105 ? -0.881 2.999 -19.613 1.00 93.81 105 VAL A O 1
ATOM 817 N N . GLU A 1 106 ? 0.161 2.587 -17.659 1.00 91.62 106 GLU A N 1
ATOM 818 C CA . GLU A 1 106 ? -0.920 1.844 -17.017 1.00 91.62 1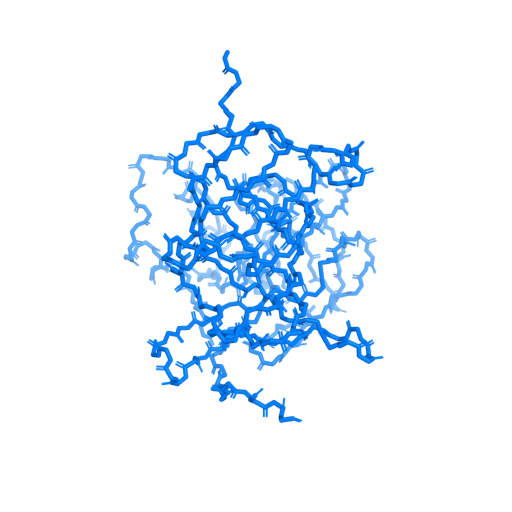06 GLU A CA 1
ATOM 819 C C . GLU A 1 106 ? -1.797 2.762 -16.163 1.00 91.62 106 GLU A C 1
ATOM 821 O O . GLU A 1 106 ? -3.010 2.592 -16.152 1.00 91.62 106 GLU A O 1
ATOM 826 N N . ALA A 1 107 ? -1.206 3.738 -15.462 1.00 84.75 107 ALA A N 1
ATOM 827 C CA . ALA A 1 107 ? -1.947 4.646 -14.585 1.00 84.75 107 ALA A CA 1
ATOM 828 C C . ALA A 1 107 ? -1.293 6.029 -14.455 1.00 84.75 107 ALA A C 1
ATOM 830 O O . ALA A 1 107 ? -0.071 6.186 -14.557 1.00 84.75 107 ALA A O 1
ATOM 831 N N . VAL A 1 108 ? -2.133 7.028 -14.178 1.00 83.88 108 VAL A N 1
ATOM 832 C CA . VAL A 1 108 ? -1.759 8.434 -13.992 1.00 83.88 108 VAL A CA 1
ATOM 833 C C . VAL A 1 108 ? -1.702 8.785 -12.495 1.00 83.88 108 VAL A C 1
ATOM 835 O O . VAL A 1 108 ? -2.668 8.582 -11.759 1.00 83.88 108 VAL A O 1
ATOM 838 N N . GLY A 1 109 ? -0.582 9.352 -12.039 1.00 73.75 109 GLY A N 1
ATOM 839 C CA . GLY A 1 109 ? -0.310 9.716 -10.644 1.00 73.75 109 GLY A CA 1
ATOM 840 C C . GLY A 1 109 ? 0.506 8.674 -9.865 1.00 73.75 109 GLY A C 1
ATOM 841 O O . GLY A 1 109 ? 1.004 7.691 -10.406 1.00 73.75 109 GLY A O 1
ATOM 842 N N . THR A 1 110 ? 0.635 8.880 -8.550 1.00 55.44 110 THR A N 1
ATOM 843 C CA . THR A 1 110 ? 1.138 7.860 -7.603 1.00 55.44 110 THR A CA 1
ATOM 844 C C . THR A 1 110 ? 0.078 6.816 -7.251 1.00 55.44 110 THR A C 1
ATOM 846 O O . THR A 1 110 ? 0.341 5.899 -6.470 1.00 55.44 110 THR A O 1
ATOM 849 N N . THR A 1 111 ? -1.117 6.937 -7.833 1.00 47.94 111 THR A N 1
ATOM 850 C CA . THR A 1 111 ? -2.254 6.027 -7.698 1.00 47.94 111 THR A CA 1
ATOM 851 C C . THR A 1 111 ? -2.007 4.739 -8.482 1.00 47.94 111 THR A C 1
ATOM 853 O O . THR A 1 111 ? -2.742 4.343 -9.378 1.00 47.94 111 THR A O 1
ATOM 856 N N . ALA A 1 112 ? -0.936 4.048 -8.116 1.00 46.84 112 ALA A N 1
ATOM 857 C CA . ALA A 1 112 ? -0.828 2.617 -8.289 1.00 46.84 112 ALA A CA 1
ATOM 858 C C . ALA A 1 112 ? -1.880 2.023 -7.357 1.00 46.84 112 ALA A C 1
ATOM 860 O O . ALA A 1 112 ? -1.603 1.842 -6.175 1.00 46.84 112 ALA A O 1
ATOM 861 N N . GLU A 1 113 ? -3.099 1.870 -7.882 1.00 60.59 113 GLU A N 1
ATOM 862 C CA . GLU A 1 113 ? -4.321 1.486 -7.178 1.00 60.59 113 GLU A CA 1
ATOM 863 C C . GLU A 1 113 ? -4.048 0.480 -6.050 1.00 60.59 113 GLU A C 1
ATOM 865 O O . GLU A 1 113 ? -3.566 -0.629 -6.259 1.00 60.59 113 GLU A O 1
ATOM 870 N N . GLN A 1 114 ? -4.310 0.913 -4.821 1.00 69.38 114 GLN A N 1
ATOM 871 C CA . GLN A 1 114 ? -4.336 0.055 -3.638 1.00 69.38 114 GLN A CA 1
ATOM 872 C C . GLN A 1 114 ? -5.464 -0.986 -3.797 1.00 69.38 114 GLN A C 1
ATOM 874 O O . GLN A 1 114 ? -6.337 -0.813 -4.651 1.00 69.38 114 GLN A O 1
ATOM 879 N N . HIS A 1 115 ? -5.510 -2.031 -2.962 1.00 80.94 115 HIS A N 1
ATOM 880 C CA . HIS A 1 115 ? -6.717 -2.864 -2.897 1.00 80.94 115 HIS A CA 1
ATOM 881 C C . HIS A 1 115 ? -7.926 -1.972 -2.623 1.00 80.94 115 HIS A C 1
ATOM 883 O O . HIS A 1 115 ? -7.850 -1.095 -1.756 1.00 80.94 115 HIS A O 1
ATOM 889 N N . SER A 1 116 ? -9.024 -2.186 -3.349 1.00 89.44 116 SER A N 1
ATOM 890 C CA . SER A 1 116 ? -10.283 -1.506 -3.057 1.00 89.44 116 SER A CA 1
ATOM 891 C C . SER A 1 116 ? -11.228 -2.441 -2.317 1.00 89.44 116 SER A C 1
ATOM 893 O O . SER A 1 116 ? -11.316 -3.629 -2.613 1.00 89.44 116 SER A O 1
ATOM 895 N N . PHE A 1 117 ? -11.927 -1.893 -1.336 1.00 94.69 117 PHE A N 1
ATOM 896 C CA . PHE A 1 117 ? -12.987 -2.555 -0.593 1.00 94.69 117 PHE A CA 1
ATOM 897 C C . PHE A 1 117 ? -14.275 -1.803 -0.897 1.00 94.69 117 PHE A C 1
ATOM 899 O O . PHE A 1 117 ? -14.352 -0.596 -0.652 1.00 94.69 117 PHE A O 1
ATOM 906 N N . GLU A 1 118 ? -15.254 -2.491 -1.473 1.00 94.81 118 GLU A N 1
ATOM 907 C CA . GLU A 1 118 ? -16.465 -1.884 -2.021 1.00 94.81 118 GLU A CA 1
ATOM 908 C C . GLU A 1 118 ? -17.721 -2.565 -1.470 1.00 94.81 118 GLU A C 1
ATOM 910 O O . GLU A 1 118 ? -17.824 -3.788 -1.365 1.00 94.81 118 GLU A O 1
ATOM 915 N N . GLY A 1 119 ? -18.694 -1.757 -1.059 1.00 94.62 119 GLY A N 1
ATOM 916 C CA . GLY A 1 119 ? -19.893 -2.260 -0.396 1.00 94.62 119 GLY A CA 1
ATOM 917 C C . GLY A 1 119 ? -20.737 -1.133 0.170 1.00 94.62 119 GLY A C 1
ATOM 918 O O . GLY A 1 119 ? -20.210 -0.103 0.574 1.00 94.62 119 GLY A O 1
ATOM 919 N N . ASN A 1 120 ? -22.061 -1.300 0.174 1.00 95.06 120 ASN A N 1
ATOM 920 C CA . ASN A 1 120 ? -23.009 -0.305 0.698 1.00 95.06 120 ASN A CA 1
ATOM 921 C C . ASN A 1 120 ? -22.860 1.110 0.087 1.00 95.06 120 ASN A C 1
ATOM 923 O O . ASN A 1 120 ? -23.180 2.105 0.730 1.00 95.06 120 ASN A O 1
ATOM 927 N N . GLY A 1 121 ? -22.367 1.218 -1.154 1.00 94.25 121 GLY A N 1
ATOM 928 C CA . GLY A 1 121 ? -22.079 2.505 -1.805 1.00 94.25 121 GLY A CA 1
ATOM 929 C C . GLY A 1 121 ? -20.824 3.218 -1.281 1.00 94.25 121 GLY A C 1
ATOM 930 O O . GLY A 1 121 ? -20.562 4.353 -1.671 1.00 94.25 121 GLY A O 1
ATOM 931 N N . LEU A 1 122 ? -20.051 2.559 -0.417 1.00 96.19 122 LEU A N 1
ATOM 932 C CA . LEU A 1 122 ? -18.776 3.021 0.115 1.00 96.19 122 LEU A CA 1
ATOM 933 C C . LEU A 1 122 ? -17.621 2.343 -0.621 1.00 96.19 122 LEU A C 1
ATOM 935 O O . LEU A 1 122 ? -17.738 1.207 -1.091 1.00 96.19 122 LEU A O 1
ATOM 939 N N . LYS A 1 123 ? -16.497 3.055 -0.693 1.00 94.25 123 LYS A N 1
ATOM 940 C CA . LYS A 1 123 ? -15.245 2.573 -1.269 1.00 94.25 123 LYS A CA 1
ATOM 941 C C . LYS A 1 123 ? -14.086 3.012 -0.388 1.00 94.25 123 LYS A C 1
ATOM 943 O O . LYS A 1 123 ? -13.988 4.190 -0.052 1.00 94.25 123 LYS A O 1
ATOM 948 N N . ALA A 1 124 ? -13.220 2.070 -0.043 1.00 92.75 124 ALA A N 1
ATOM 949 C CA . ALA A 1 124 ? -12.005 2.324 0.717 1.00 92.75 124 ALA A CA 1
ATOM 950 C C . ALA A 1 124 ? -10.800 1.678 0.041 1.00 92.75 124 ALA A C 1
ATOM 952 O O . ALA A 1 124 ? -10.920 0.623 -0.578 1.00 92.75 124 ALA A O 1
ATOM 953 N N . HIS A 1 125 ? -9.641 2.303 0.183 1.00 89.62 125 HIS A N 1
ATOM 954 C CA . HIS A 1 125 ? -8.389 1.870 -0.412 1.00 89.62 125 HIS A CA 1
ATOM 955 C C . HIS A 1 125 ? -7.394 1.478 0.679 1.00 89.62 125 HIS A C 1
ATOM 957 O O . HIS A 1 125 ? -7.188 2.219 1.644 1.00 89.62 125 HIS A O 1
ATOM 963 N N . GLY A 1 126 ? -6.755 0.322 0.517 1.00 86.44 126 GLY A N 1
ATOM 964 C CA . GLY A 1 126 ? -5.810 -0.205 1.492 1.00 86.44 126 GLY A CA 1
ATOM 965 C C . GLY A 1 126 ? -4.716 -1.063 0.873 1.00 86.44 126 GLY A C 1
ATOM 966 O O . GLY A 1 126 ? -4.883 -1.712 -0.151 1.00 86.44 126 GLY A O 1
ATOM 967 N N . ASP A 1 127 ? -3.577 -1.067 1.535 1.00 87.38 127 ASP A N 1
ATOM 968 C CA . ASP A 1 127 ? -2.387 -1.871 1.272 1.00 87.38 127 ASP A CA 1
ATOM 969 C C . ASP A 1 127 ? -2.211 -2.958 2.350 1.00 87.38 127 ASP A C 1
ATOM 971 O O . ASP A 1 127 ? -1.114 -3.444 2.626 1.00 87.38 127 ASP A O 1
ATOM 975 N N . VAL A 1 128 ? -3.331 -3.351 2.967 1.00 91.06 128 VAL A N 1
ATOM 976 C CA . VAL A 1 128 ? -3.427 -4.336 4.052 1.00 91.06 128 VAL A CA 1
ATOM 977 C C . VAL A 1 128 ? -2.857 -5.710 3.672 1.00 91.06 128 VAL A C 1
ATOM 979 O O . VAL A 1 128 ? -2.477 -6.444 4.575 1.00 91.06 128 VAL A O 1
ATOM 982 N N . PHE A 1 129 ? -2.724 -6.047 2.387 1.00 90.00 129 PHE A N 1
ATOM 983 C CA . PHE A 1 129 ? -2.173 -7.332 1.926 1.00 90.00 129 PHE A CA 1
ATOM 984 C C . PHE A 1 129 ? -0.837 -7.204 1.180 1.00 90.00 129 PHE A C 1
ATOM 986 O O . PHE A 1 129 ? -0.347 -8.190 0.632 1.00 90.00 129 PHE A O 1
ATOM 993 N N . ASP A 1 130 ? -0.231 -6.013 1.176 1.00 87.62 130 ASP A N 1
ATOM 994 C CA . ASP A 1 130 ? 1.113 -5.824 0.630 1.00 87.62 130 ASP A CA 1
ATOM 995 C C . ASP A 1 130 ? 2.148 -6.565 1.486 1.00 87.62 130 ASP A C 1
ATOM 997 O O . ASP A 1 130 ? 1.995 -6.696 2.705 1.00 87.62 130 ASP A O 1
ATOM 1001 N N . GLU A 1 131 ? 3.229 -7.002 0.853 1.00 87.12 131 GLU A N 1
ATOM 1002 C CA . GLU A 1 131 ? 4.320 -7.746 1.476 1.00 87.12 131 GLU A CA 1
ATOM 1003 C C . GLU A 1 131 ? 5.531 -6.839 1.731 1.00 87.12 131 GLU A C 1
ATOM 1005 O O . GLU A 1 131 ? 5.800 -5.909 0.973 1.00 87.12 131 GLU A O 1
ATOM 1010 N N . PHE A 1 132 ? 6.292 -7.127 2.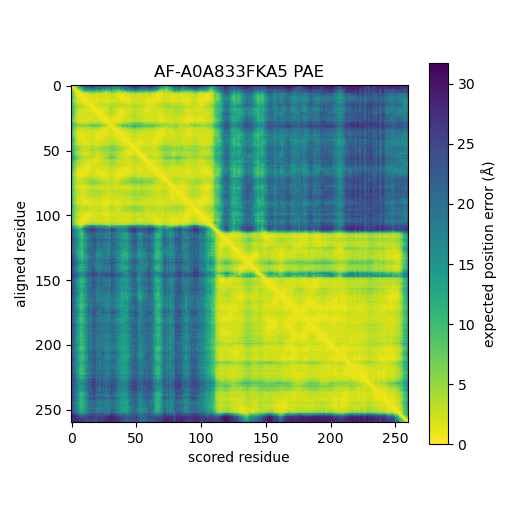783 1.00 89.19 132 PHE A N 1
ATOM 1011 C CA . PHE A 1 132 ? 7.496 -6.398 3.176 1.00 89.19 132 PHE A CA 1
ATOM 1012 C C . PHE A 1 132 ? 8.709 -7.320 3.170 1.00 89.19 132 PHE A C 1
ATOM 1014 O O . PHE A 1 132 ? 8.764 -8.314 3.905 1.00 89.19 132 PHE A O 1
ATOM 1021 N N . TYR A 1 133 ? 9.717 -6.934 2.400 1.00 84.62 133 TYR A N 1
ATOM 1022 C CA . TYR A 1 133 ? 10.957 -7.675 2.281 1.00 84.62 133 TYR A CA 1
ATOM 1023 C C . TYR A 1 133 ? 12.160 -6.795 2.603 1.00 84.62 133 TYR A C 1
ATOM 1025 O O . TYR A 1 133 ? 12.201 -5.630 2.231 1.00 84.62 133 TYR A O 1
ATOM 1033 N N . TYR A 1 134 ? 13.148 -7.339 3.307 1.00 85.75 134 TYR A N 1
ATOM 1034 C CA . TYR A 1 134 ? 14.445 -6.689 3.445 1.00 85.75 134 TYR A CA 1
ATOM 1035 C C . TYR A 1 134 ? 15.324 -7.104 2.275 1.00 85.75 134 TYR A C 1
ATOM 1037 O O . TYR A 1 134 ? 15.650 -8.285 2.134 1.00 85.75 134 TYR A O 1
ATOM 1045 N N . ASN A 1 135 ? 15.705 -6.119 1.474 1.00 77.06 135 ASN A N 1
ATOM 1046 C CA . ASN A 1 135 ? 16.666 -6.262 0.403 1.00 77.06 135 ASN A CA 1
ATOM 1047 C C . ASN A 1 135 ? 18.073 -6.126 0.988 1.00 77.06 135 ASN A C 1
ATOM 1049 O O . ASN A 1 135 ? 18.475 -5.051 1.446 1.00 77.06 135 ASN A O 1
ATOM 1053 N N . VAL A 1 136 ? 18.800 -7.242 0.995 1.00 78.69 136 VAL A N 1
ATOM 1054 C CA . VAL A 1 136 ? 20.130 -7.342 1.608 1.00 78.69 136 VAL A CA 1
ATOM 1055 C C . VAL A 1 136 ? 21.178 -6.547 0.827 1.00 78.69 136 VAL A C 1
ATOM 1057 O O . VAL A 1 136 ? 22.096 -6.001 1.434 1.00 78.69 136 VAL A O 1
ATOM 1060 N N . GLU A 1 137 ? 21.035 -6.433 -0.492 1.00 70.69 137 GLU A N 1
ATOM 1061 C CA . GLU A 1 137 ? 21.981 -5.715 -1.355 1.00 70.69 137 GLU A CA 1
ATOM 1062 C C . GLU A 1 137 ? 21.775 -4.202 -1.266 1.00 70.69 137 GLU A C 1
ATOM 1064 O O . GLU A 1 137 ? 22.722 -3.445 -1.054 1.00 70.69 137 GLU A O 1
ATOM 1069 N N . GLY A 1 138 ? 20.518 -3.765 -1.358 1.00 70.00 138 GLY A N 1
ATOM 1070 C CA . GLY A 1 138 ? 20.136 -2.357 -1.288 1.00 70.00 138 GLY A CA 1
ATOM 1071 C C . GLY A 1 138 ? 20.068 -1.791 0.132 1.00 70.00 138 GLY A C 1
ATOM 1072 O O . GLY A 1 138 ? 19.837 -0.593 0.291 1.00 70.00 138 GLY A O 1
ATOM 1073 N N . LEU A 1 139 ? 20.227 -2.633 1.163 1.00 80.94 139 LEU A N 1
ATOM 1074 C CA . LEU A 1 139 ? 20.098 -2.282 2.584 1.00 80.94 139 LEU A CA 1
ATOM 1075 C C . LEU A 1 139 ? 18.797 -1.519 2.904 1.00 80.94 139 LEU A C 1
ATOM 1077 O O . LEU A 1 139 ? 1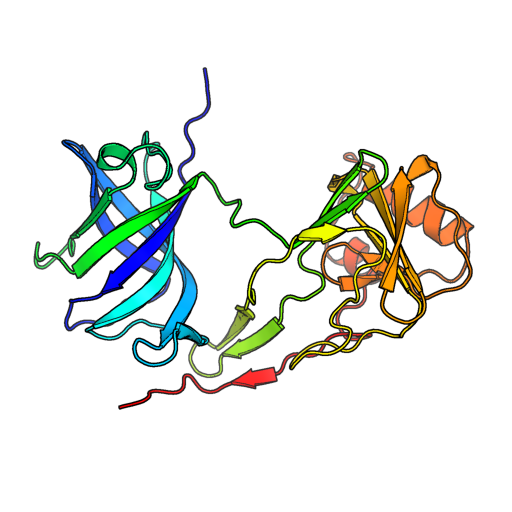8.780 -0.604 3.733 1.00 80.94 139 LEU A O 1
ATOM 1081 N N . LYS A 1 140 ? 17.697 -1.903 2.250 1.00 77.75 140 LYS A N 1
ATOM 1082 C CA . LYS A 1 140 ? 16.388 -1.237 2.334 1.00 77.75 140 LYS A CA 1
ATOM 1083 C C . LYS A 1 140 ? 15.261 -2.239 2.563 1.00 77.75 140 LYS A C 1
ATOM 1085 O O . LYS A 1 140 ? 15.402 -3.425 2.280 1.00 77.75 140 LYS A O 1
ATOM 1090 N N . VAL A 1 141 ? 14.133 -1.756 3.080 1.00 80.75 141 VAL A N 1
ATOM 1091 C CA . VAL A 1 141 ? 12.891 -2.536 3.115 1.00 80.75 141 VAL A CA 1
ATOM 1092 C C . VAL A 1 141 ? 12.091 -2.197 1.867 1.00 80.75 141 VAL A C 1
ATOM 1094 O O . VAL A 1 141 ? 11.634 -1.065 1.712 1.00 80.75 141 VAL A O 1
ATOM 1097 N N . ASP A 1 142 ? 11.926 -3.185 1.001 1.00 76.44 142 ASP A N 1
ATOM 1098 C CA . ASP A 1 142 ? 11.083 -3.119 -0.179 1.00 76.44 142 ASP A CA 1
ATOM 1099 C C . ASP A 1 142 ? 9.662 -3.566 0.174 1.00 76.44 142 ASP A C 1
ATOM 1101 O O . ASP A 1 142 ? 9.433 -4.463 0.993 1.00 76.44 142 ASP A O 1
ATOM 1105 N N . LYS A 1 143 ? 8.684 -2.908 -0.446 1.00 79.69 143 LYS A N 1
ATOM 1106 C CA . LYS A 1 143 ? 7.268 -3.207 -0.266 1.00 79.69 143 LYS A CA 1
ATOM 1107 C C . LYS A 1 143 ? 6.696 -3.704 -1.581 1.00 79.69 143 LYS A C 1
ATOM 1109 O O . LYS A 1 143 ? 6.579 -2.935 -2.532 1.00 79.69 143 LYS A O 1
ATOM 1114 N N . ILE A 1 144 ? 6.312 -4.971 -1.614 1.00 72.31 144 ILE A N 1
ATOM 1115 C CA . ILE A 1 144 ? 5.782 -5.619 -2.807 1.00 72.31 144 ILE A CA 1
ATOM 1116 C C . ILE A 1 144 ? 4.266 -5.579 -2.768 1.00 72.31 144 ILE A C 1
ATOM 1118 O O . ILE A 1 144 ? 3.636 -5.902 -1.761 1.00 72.31 144 ILE A O 1
ATOM 1122 N N . ARG A 1 145 ? 3.689 -5.191 -3.900 1.00 71.88 145 ARG A N 1
ATOM 1123 C CA . ARG A 1 145 ? 2.246 -5.072 -4.086 1.00 71.88 145 ARG A CA 1
ATOM 1124 C C . ARG A 1 145 ? 1.805 -6.235 -4.972 1.00 71.88 145 ARG A C 1
ATOM 1126 O O . ARG A 1 145 ? 2.020 -6.161 -6.184 1.00 71.88 145 ARG A O 1
ATOM 1133 N N . PRO A 1 146 ? 1.277 -7.334 -4.402 1.00 60.09 146 PRO A N 1
ATOM 1134 C CA . PRO A 1 146 ? 0.751 -8.428 -5.208 1.00 60.09 146 PRO A CA 1
ATOM 1135 C C . PRO A 1 146 ? -0.446 -7.951 -6.047 1.00 60.09 146 PRO A C 1
ATOM 1137 O O . PRO A 1 146 ? -0.890 -6.806 -5.933 1.00 60.09 146 PRO A O 1
ATOM 1140 N N . ASN A 1 147 ? -0.964 -8.825 -6.916 1.00 59.12 147 ASN A N 1
ATOM 1141 C CA . ASN A 1 147 ? -2.097 -8.510 -7.790 1.00 59.12 147 ASN A CA 1
ATOM 1142 C C . ASN A 1 147 ? -3.215 -7.774 -7.045 1.00 59.12 147 ASN A C 1
ATOM 1144 O O . ASN A 1 147 ? -3.730 -8.240 -6.028 1.00 59.12 147 ASN A O 1
ATOM 1148 N N . ARG A 1 148 ? -3.569 -6.602 -7.577 1.00 71.31 148 ARG A N 1
ATOM 1149 C CA . ARG A 1 148 ? -4.603 -5.740 -7.015 1.00 71.31 148 ARG A CA 1
ATOM 1150 C C . ARG A 1 148 ? -5.952 -6.426 -7.153 1.00 71.31 148 ARG A C 1
ATOM 1152 O O . ARG A 1 148 ? -6.277 -6.973 -8.205 1.00 71.31 148 ARG A O 1
ATOM 1159 N N . THR A 1 149 ? -6.743 -6.330 -6.096 1.00 78.00 149 THR A N 1
ATOM 1160 C CA . THR A 1 149 ? -8.057 -6.967 -6.014 1.00 78.00 149 THR A CA 1
ATOM 1161 C C . THR A 1 149 ? -9.054 -5.966 -5.463 1.00 78.00 149 THR A C 1
ATOM 1163 O O . THR A 1 149 ? -8.779 -5.316 -4.451 1.00 78.00 149 THR A O 1
ATOM 1166 N N . THR A 1 150 ? -10.202 -5.861 -6.127 1.00 88.62 150 THR A N 1
ATOM 1167 C CA . THR A 1 150 ? -11.399 -5.235 -5.567 1.00 88.62 150 THR A CA 1
ATOM 1168 C C . THR A 1 150 ? -12.165 -6.294 -4.791 1.00 88.62 150 THR A C 1
ATOM 1170 O O . THR A 1 150 ? -12.630 -7.270 -5.377 1.00 88.62 150 THR A O 1
ATOM 1173 N N . PHE A 1 151 ? -12.278 -6.106 -3.481 1.00 93.00 151 PHE A N 1
ATOM 1174 C CA . PHE A 1 151 ? -13.041 -6.965 -2.587 1.00 93.00 151 PHE A CA 1
ATOM 1175 C C . PHE A 1 151 ? -14.430 -6.379 -2.362 1.00 93.00 151 PHE A C 1
ATOM 1177 O O . PHE A 1 151 ? -14.575 -5.212 -2.000 1.00 93.00 151 PHE A O 1
ATOM 1184 N N . ASN A 1 152 ? -15.445 -7.211 -2.531 1.00 96.06 152 ASN A N 1
ATOM 1185 C CA . ASN A 1 152 ? -16.836 -6.894 -2.256 1.00 96.06 152 ASN A CA 1
ATOM 1186 C C . ASN A 1 152 ? -17.295 -7.583 -0.967 1.00 96.06 152 ASN A C 1
ATOM 1188 O O . ASN A 1 152 ? -16.695 -8.556 -0.506 1.00 96.06 152 ASN A O 1
ATOM 1192 N N . ILE A 1 153 ? -18.398 -7.105 -0.388 1.00 96.38 153 ILE A N 1
ATOM 1193 C CA . 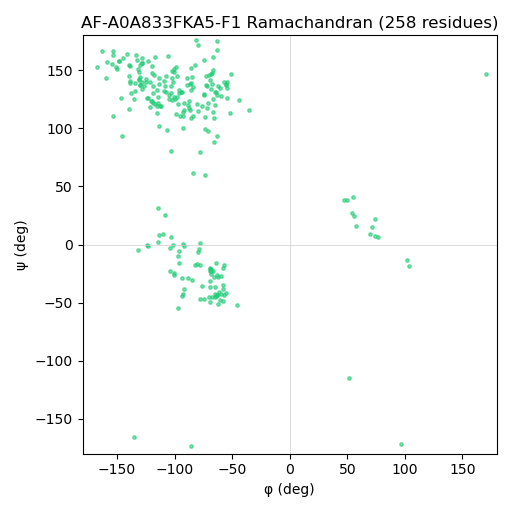ILE A 1 153 ? -19.058 -7.801 0.727 1.00 96.38 153 ILE A CA 1
ATOM 1194 C C . ILE A 1 153 ? -19.363 -9.254 0.325 1.00 96.38 153 ILE A C 1
ATOM 1196 O O . ILE A 1 153 ? -20.021 -9.513 -0.680 1.00 96.38 153 ILE A O 1
ATOM 1200 N N . GLY A 1 154 ? -18.898 -10.196 1.145 1.00 95.50 154 GLY A N 1
ATOM 1201 C CA . GLY A 1 154 ? -18.987 -11.642 0.945 1.00 95.50 154 GLY A CA 1
ATOM 1202 C C . GLY A 1 154 ? -17.681 -12.295 0.481 1.00 95.50 154 GLY A C 1
ATOM 1203 O O . GLY A 1 154 ? -17.530 -13.511 0.651 1.00 95.50 154 GLY A O 1
ATOM 1204 N N . ASP A 1 155 ? -16.734 -11.518 -0.052 1.00 96.81 155 ASP A N 1
ATOM 1205 C CA . ASP A 1 155 ? -15.471 -12.043 -0.570 1.00 96.81 155 ASP A CA 1
ATOM 1206 C C . ASP A 1 155 ? -14.558 -12.542 0.553 1.00 96.81 155 ASP A C 1
ATOM 1208 O O . ASP A 1 155 ? -14.525 -12.005 1.663 1.00 96.81 155 ASP A O 1
ATOM 1212 N N . SER A 1 156 ? -13.802 -13.599 0.250 1.00 95.00 156 SER A N 1
ATOM 1213 C CA . SER A 1 156 ? -12.777 -14.127 1.155 1.00 95.00 156 SER A CA 1
ATOM 1214 C C . SER A 1 156 ? -11.481 -13.341 0.989 1.00 95.00 156 SER A C 1
ATOM 1216 O O . SER A 1 156 ? -11.053 -13.066 -0.131 1.00 95.00 156 SER A O 1
ATOM 1218 N N . LEU A 1 157 ? -10.857 -12.994 2.110 1.00 93.62 157 LEU A N 1
ATOM 1219 C CA . LEU A 1 157 ? -9.619 -12.231 2.165 1.00 93.62 157 LEU A CA 1
ATOM 1220 C C . LEU A 1 157 ? -8.426 -13.175 2.342 1.00 93.62 157 LEU A C 1
ATOM 1222 O O . LEU A 1 157 ? -8.512 -14.185 3.045 1.00 93.62 157 LEU A O 1
ATOM 1226 N N . SER A 1 158 ? -7.292 -12.831 1.730 1.00 90.25 158 SER A N 1
ATOM 1227 C CA . SER A 1 158 ? -6.035 -13.538 1.980 1.00 90.25 158 SER A CA 1
ATOM 1228 C C . SER A 1 158 ? -5.515 -13.135 3.355 1.00 90.25 158 SER A C 1
ATOM 1230 O O . SER A 1 158 ? -4.956 -12.057 3.517 1.00 90.25 158 SER A O 1
ATOM 1232 N N . LEU A 1 159 ? -5.747 -13.966 4.372 1.00 94.12 159 LEU A N 1
ATOM 1233 C CA . LEU A 1 159 ? -5.340 -13.651 5.746 1.00 94.12 159 LEU A CA 1
ATOM 1234 C C . LEU A 1 159 ? -3.852 -13.879 6.010 1.00 94.12 159 LEU A C 1
ATOM 1236 O O . LEU A 1 159 ? -3.327 -13.357 6.987 1.00 94.12 159 LEU A O 1
ATOM 1240 N N . ALA A 1 160 ? -3.167 -14.639 5.158 1.00 93.94 160 ALA A N 1
ATOM 1241 C CA . ALA A 1 160 ? -1.752 -14.932 5.314 1.00 93.94 160 ALA A CA 1
ATOM 1242 C C . ALA A 1 160 ? -1.007 -14.758 3.992 1.00 93.94 160 ALA A C 1
ATOM 1244 O O . ALA A 1 160 ? -1.484 -15.171 2.936 1.00 93.94 160 ALA A O 1
ATOM 1245 N N . GLY A 1 161 ? 0.180 -14.179 4.099 1.00 89.75 161 GLY A N 1
ATOM 1246 C CA . GLY A 1 161 ? 1.153 -14.029 3.031 1.00 89.75 161 GLY A CA 1
ATOM 1247 C C . GLY A 1 161 ? 2.549 -14.394 3.528 1.00 89.75 161 GLY A C 1
ATOM 1248 O O . GLY A 1 161 ? 2.717 -14.994 4.595 1.00 89.75 161 GLY A O 1
ATOM 1249 N N . ALA A 1 162 ? 3.576 -14.027 2.773 1.00 89.38 162 ALA A N 1
ATOM 1250 C CA . ALA A 1 162 ? 4.961 -14.255 3.174 1.00 89.38 162 ALA A CA 1
ATOM 1251 C C . ALA A 1 162 ? 5.326 -13.442 4.428 1.00 89.38 162 ALA A C 1
ATOM 1253 O O . ALA A 1 162 ? 5.966 -13.955 5.352 1.00 89.38 162 ALA A O 1
ATOM 1254 N N . SER A 1 163 ? 4.889 -12.184 4.475 1.00 92.75 163 SER A N 1
ATOM 1255 C CA . SER A 1 163 ? 5.266 -11.150 5.434 1.00 92.75 163 SER A CA 1
ATOM 1256 C C . SER A 1 163 ? 4.103 -10.703 6.335 1.00 92.75 163 SER A C 1
ATOM 1258 O O . SER A 1 163 ? 4.305 -9.835 7.187 1.00 92.75 163 SER A O 1
ATOM 1260 N N . TYR A 1 164 ? 2.907 -11.284 6.212 1.00 95.75 164 TYR A N 1
ATOM 1261 C CA . TYR A 1 164 ? 1.765 -10.976 7.082 1.00 95.75 164 TYR A CA 1
ATOM 1262 C C . TYR A 1 164 ? 0.954 -12.217 7.477 1.00 95.75 164 TYR A C 1
ATOM 1264 O O . TYR A 1 164 ? 0.941 -13.229 6.777 1.00 95.75 164 TYR A O 1
ATOM 1272 N N . ASN A 1 165 ? 0.277 -12.135 8.622 1.00 97.62 165 ASN A N 1
ATOM 1273 C CA . ASN A 1 165 ? -0.669 -13.135 9.110 1.00 97.62 165 ASN A CA 1
ATOM 1274 C C . ASN A 1 165 ? -1.706 -12.466 10.030 1.00 97.62 165 ASN A C 1
ATOM 1276 O O . ASN A 1 165 ? -1.373 -12.033 11.135 1.00 97.62 165 ASN A O 1
ATOM 1280 N N . TYR A 1 166 ? -2.948 -12.381 9.564 1.00 98.06 166 TYR A N 1
ATOM 1281 C CA . TYR A 1 166 ? -4.079 -11.758 10.244 1.00 98.06 166 TYR A CA 1
ATOM 1282 C C . TYR A 1 166 ? -4.987 -12.802 10.908 1.00 98.06 166 TYR A C 1
ATOM 1284 O O . TYR A 1 166 ? -5.141 -13.916 10.401 1.00 98.06 166 TYR A O 1
ATOM 1292 N N . PRO A 1 167 ? -5.639 -12.458 12.032 1.00 97.88 167 PRO A N 1
ATOM 1293 C CA . PRO A 1 167 ? -6.645 -13.322 12.636 1.00 97.88 167 PRO A CA 1
ATOM 1294 C C . PRO A 1 167 ? -7.882 -13.440 11.731 1.00 97.88 167 PRO A C 1
ATOM 1296 O O . PRO A 1 167 ? -8.135 -12.599 10.874 1.00 97.88 167 PRO A O 1
ATOM 1299 N N . ALA A 1 168 ? -8.703 -14.469 11.957 1.00 97.69 168 ALA A N 1
ATOM 1300 C CA . ALA A 1 168 ? -9.930 -14.677 11.181 1.00 97.69 168 ALA A CA 1
ATOM 1301 C C . ALA A 1 168 ? -10.987 -13.577 11.391 1.00 97.69 168 ALA A C 1
ATOM 1303 O O . ALA A 1 168 ? -11.788 -13.317 10.495 1.00 97.69 168 ALA A O 1
ATOM 1304 N N . ASN A 1 169 ? -10.980 -12.938 12.564 1.00 98.31 169 ASN A N 1
ATOM 1305 C CA . ASN A 1 169 ? -11.885 -11.854 12.927 1.00 98.31 169 ASN A CA 1
ATOM 1306 C C . ASN A 1 169 ? -11.059 -10.616 13.273 1.00 98.31 169 ASN A C 1
ATOM 1308 O O . ASN A 1 169 ? -10.261 -10.665 14.210 1.00 98.31 169 ASN A O 1
ATOM 1312 N N . PHE A 1 170 ? -11.238 -9.540 12.514 1.00 98.25 170 PHE A N 1
ATOM 1313 C CA . PHE A 1 170 ? -10.631 -8.233 12.755 1.00 98.25 170 PHE A CA 1
ATOM 1314 C C . PHE A 1 170 ? -11.373 -7.156 11.965 1.00 98.25 170 PHE A C 1
ATOM 1316 O O . PHE A 1 170 ? -12.140 -7.471 11.058 1.00 98.25 170 PHE A O 1
ATOM 1323 N N . ASP A 1 171 ? -11.123 -5.895 12.291 1.00 98.25 171 ASP A N 1
ATOM 1324 C CA . ASP A 1 171 ? -11.677 -4.752 11.569 1.00 98.25 171 ASP A CA 1
ATOM 1325 C C . ASP A 1 171 ? -10.546 -3.892 10.979 1.00 98.25 171 ASP A C 1
ATOM 1327 O O . ASP A 1 171 ? -9.451 -3.797 11.542 1.00 98.25 171 ASP A O 1
ATOM 1331 N N . ILE A 1 172 ? -10.789 -3.272 9.824 1.00 98.12 172 ILE A N 1
ATOM 1332 C CA . ILE A 1 1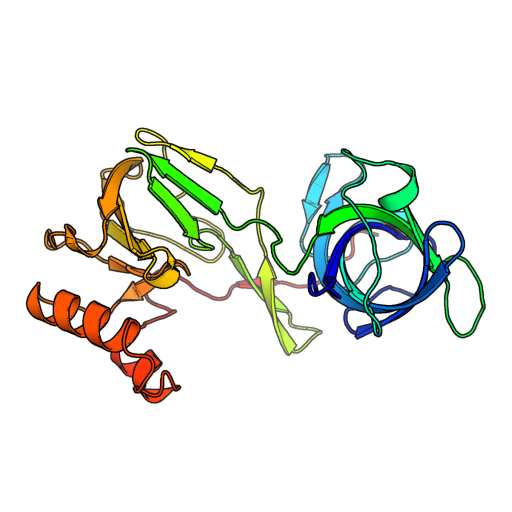72 ? -9.835 -2.387 9.142 1.00 98.12 172 ILE A CA 1
ATOM 1333 C C . ILE A 1 172 ? -10.392 -0.965 9.172 1.00 98.12 172 ILE A C 1
ATOM 1335 O O . ILE A 1 172 ? -11.448 -0.700 8.597 1.00 98.12 172 ILE A O 1
ATOM 1339 N N . LEU A 1 173 ? -9.667 -0.033 9.790 1.00 98.12 173 LEU A N 1
ATOM 1340 C CA . LEU A 1 173 ? -10.016 1.388 9.796 1.00 98.12 173 LEU A CA 1
ATOM 1341 C C . LEU A 1 173 ? -9.205 2.141 8.743 1.00 98.12 173 LEU A C 1
ATOM 1343 O O . LEU A 1 173 ? -7.990 2.331 8.866 1.00 98.12 173 LEU A O 1
ATOM 1347 N N . VAL A 1 174 ? -9.894 2.621 7.710 1.00 96.38 174 VAL A N 1
ATOM 1348 C CA . VAL A 1 174 ? -9.313 3.448 6.650 1.00 96.38 174 VAL A CA 1
ATOM 1349 C C . VAL A 1 174 ? -9.718 4.898 6.901 1.00 96.38 174 VAL A C 1
ATOM 1351 O O . VAL A 1 174 ? -10.661 5.417 6.309 1.00 96.38 174 VAL A O 1
ATOM 1354 N N . VAL A 1 175 ? -9.001 5.559 7.819 1.00 92.94 175 VAL A N 1
ATOM 1355 C CA . VAL A 1 175 ? -9.344 6.913 8.302 1.00 92.94 175 VAL A CA 1
ATOM 1356 C C . VAL A 1 175 ? -9.422 7.937 7.168 1.00 92.94 175 VAL A C 1
ATOM 1358 O O . VAL A 1 175 ? -10.381 8.703 7.110 1.00 92.94 175 VAL A O 1
ATOM 1361 N N . ARG A 1 176 ? -8.468 7.904 6.226 1.00 89.88 176 ARG A N 1
ATOM 1362 C CA . ARG A 1 176 ? -8.436 8.805 5.058 1.00 89.88 176 ARG A CA 1
ATOM 1363 C C . ARG A 1 176 ? -9.729 8.742 4.244 1.00 89.88 176 ARG A C 1
ATOM 1365 O O . ARG A 1 176 ? -10.250 9.775 3.833 1.00 89.88 176 ARG A O 1
ATOM 1372 N N . ASP A 1 177 ? -10.244 7.532 4.054 1.00 93.44 177 ASP A N 1
ATOM 1373 C CA . ASP A 1 177 ? -11.431 7.278 3.239 1.00 93.44 177 ASP A CA 1
ATOM 1374 C C . ASP A 1 177 ? -12.712 7.310 4.100 1.00 93.44 177 ASP A C 1
ATOM 1376 O O . ASP A 1 177 ? -13.814 7.190 3.575 1.00 93.44 177 ASP A O 1
ATOM 1380 N N . LYS A 1 178 ? -12.580 7.536 5.419 1.00 95.88 178 LYS A N 1
ATOM 1381 C CA . LYS A 1 178 ? -13.660 7.610 6.419 1.00 95.88 178 LYS A CA 1
ATOM 1382 C C . LYS A 1 178 ? -14.546 6.366 6.437 1.00 95.88 178 LYS A C 1
ATOM 1384 O O . LYS A 1 178 ? -15.762 6.462 6.607 1.00 95.88 178 LYS A O 1
ATOM 1389 N N . VAL A 1 179 ? -13.926 5.198 6.309 1.00 97.62 179 VAL A N 1
ATOM 1390 C CA . VAL A 1 179 ? -14.607 3.901 6.233 1.00 97.62 179 VAL A CA 1
ATOM 1391 C C . VAL A 1 179 ? -13.994 2.910 7.222 1.00 97.62 179 VAL A C 1
ATOM 1393 O O . VAL A 1 179 ? -12.779 2.900 7.438 1.00 97.62 179 VAL A O 1
ATOM 1396 N N . ALA A 1 180 ? -14.842 2.058 7.794 1.00 98.12 180 ALA A N 1
ATOM 1397 C CA . ALA A 1 180 ? -14.448 0.849 8.504 1.00 98.12 180 ALA A CA 1
ATOM 1398 C C . ALA A 1 180 ? -14.932 -0.391 7.738 1.00 98.12 180 ALA A C 1
ATOM 1400 O O . ALA A 1 180 ? -16.049 -0.414 7.215 1.00 98.12 180 ALA A O 1
ATOM 1401 N N . ILE A 1 181 ? -14.081 -1.410 7.663 1.00 98.31 181 ILE A N 1
ATOM 1402 C CA . ILE A 1 181 ? -14.369 -2.695 7.020 1.00 98.31 181 ILE A CA 1
ATOM 1403 C C . ILE A 1 181 ? -14.375 -3.760 8.109 1.00 98.31 181 ILE A C 1
ATOM 1405 O O . ILE A 1 181 ? -13.403 -3.881 8.854 1.00 98.31 181 ILE A O 1
ATOM 1409 N N . GLU A 1 182 ? -15.446 -4.540 8.180 1.00 98.38 182 GLU A N 1
ATOM 1410 C CA . GLU A 1 182 ? -15.587 -5.610 9.162 1.00 98.38 182 GLU A CA 1
ATOM 1411 C C . GLU A 1 182 ? -15.246 -6.952 8.517 1.00 98.38 182 GLU A C 1
ATOM 1413 O O . GLU A 1 182 ? -15.831 -7.326 7.492 1.00 98.38 182 GLU A O 1
ATOM 1418 N N . VAL A 1 183 ? -14.308 -7.691 9.116 1.00 98.31 183 VAL A N 1
ATOM 1419 C CA . VAL A 1 183 ? -13.876 -9.009 8.631 1.00 98.31 183 VAL A CA 1
ATOM 1420 C C . VAL A 1 183 ? -14.253 -10.084 9.636 1.00 98.31 183 VAL A C 1
ATOM 1422 O O . VAL A 1 183 ? -13.824 -10.049 10.792 1.00 98.31 183 VAL A O 1
ATOM 1425 N N . ARG A 1 184 ? -15.045 -11.070 9.210 1.00 98.19 184 ARG A N 1
ATOM 1426 C CA . ARG A 1 184 ? -15.418 -12.219 10.047 1.00 98.19 184 ARG A CA 1
ATOM 1427 C C . ARG A 1 184 ? -15.181 -13.518 9.305 1.00 98.19 184 ARG A C 1
ATOM 1429 O O . ARG A 1 184 ? -15.473 -13.613 8.115 1.00 98.19 184 ARG A O 1
ATOM 1436 N N . ASP A 1 185 ? -14.628 -14.500 10.007 1.00 97.56 185 ASP A N 1
ATOM 1437 C CA . ASP A 1 185 ? -14.238 -15.799 9.450 1.00 97.56 185 ASP A CA 1
ATOM 1438 C C . ASP A 1 185 ? -13.435 -15.675 8.137 1.00 97.56 185 ASP A C 1
ATOM 1440 O O . ASP A 1 185 ? -13.619 -16.435 7.185 1.00 97.56 185 ASP A O 1
ATOM 1444 N N . GLY A 1 186 ? -12.558 -14.668 8.072 1.00 97.06 186 GLY A N 1
ATOM 1445 C CA . GLY A 1 186 ? -11.732 -14.359 6.906 1.00 97.06 186 GLY A CA 1
ATOM 1446 C C . GLY A 1 186 ? -12.470 -13.767 5.710 1.00 97.06 186 GLY A C 1
ATOM 1447 O O . GLY A 1 186 ? -11.913 -13.743 4.615 1.00 97.06 186 GLY A O 1
ATOM 1448 N N . LYS A 1 187 ? -13.703 -13.291 5.885 1.00 97.94 187 LYS A N 1
ATOM 1449 C CA . LYS A 1 187 ? -14.503 -12.670 4.827 1.00 97.94 187 LYS A CA 1
ATOM 1450 C C . LYS A 1 187 ? -14.829 -11.227 5.140 1.00 97.94 187 LYS A C 1
ATOM 1452 O O . LYS A 1 187 ? -15.097 -10.888 6.290 1.00 97.94 187 LYS A O 1
ATOM 1457 N N . LEU A 1 188 ? -14.884 -10.404 4.100 1.00 97.88 188 LEU A N 1
ATOM 1458 C CA . LEU A 1 188 ? -15.454 -9.067 4.178 1.00 97.88 188 LEU A CA 1
ATOM 1459 C C . LEU A 1 188 ? -16.953 -9.213 4.451 1.00 97.88 188 LEU A C 1
ATOM 1461 O O . LEU A 1 188 ? -17.694 -9.632 3.565 1.00 97.88 188 LEU A O 1
ATOM 1465 N N . VAL A 1 189 ? -17.423 -8.885 5.653 1.00 98.12 189 VAL A N 1
ATOM 1466 C CA . VAL A 1 189 ? -18.850 -9.030 5.991 1.00 98.12 189 VAL A CA 1
ATOM 1467 C C . VAL A 1 189 ? -19.621 -7.725 5.929 1.00 98.12 189 VAL A C 1
ATOM 1469 O O . VAL A 1 189 ? -20.827 -7.752 5.692 1.00 98.12 189 VAL A O 1
ATOM 1472 N N . ASN A 1 190 ? -18.950 -6.591 6.119 1.00 98.00 190 ASN A N 1
ATOM 1473 C CA . ASN A 1 190 ? -19.608 -5.296 6.108 1.00 98.00 190 ASN A CA 1
ATOM 1474 C C . ASN A 1 190 ? -18.624 -4.160 5.815 1.00 98.00 190 ASN A C 1
ATOM 1476 O O . ASN A 1 190 ? -17.422 -4.277 6.061 1.00 98.00 190 ASN A O 1
ATOM 1480 N N . ILE A 1 191 ? -19.162 -3.049 5.320 1.00 98.25 191 ILE A N 1
ATOM 1481 C CA . ILE A 1 191 ? -18.452 -1.782 5.153 1.00 98.25 191 ILE A CA 1
ATOM 1482 C C . ILE A 1 191 ? -19.372 -0.679 5.659 1.00 98.25 191 ILE A C 1
ATOM 1484 O O . ILE A 1 191 ? -20.514 -0.569 5.202 1.00 98.25 191 ILE A O 1
ATOM 1488 N N . VAL A 1 192 ? -18.880 0.128 6.595 1.00 98.00 192 VAL A N 1
ATOM 1489 C CA . VAL A 1 192 ? -19.649 1.200 7.241 1.00 98.00 192 VAL A CA 1
ATOM 1490 C C . VAL A 1 192 ? -18.879 2.519 7.224 1.00 98.00 192 VAL A C 1
ATOM 1492 O O . VAL A 1 192 ? -17.642 2.516 7.183 1.00 98.00 192 VAL A O 1
ATOM 1495 N N . PRO A 1 193 ? -19.573 3.670 7.274 1.00 98.12 193 PRO A N 1
ATOM 1496 C CA . PRO A 1 193 ? -18.916 4.940 7.541 1.00 98.12 193 PRO A CA 1
ATOM 1497 C C . PRO A 1 193 ? -18.173 4.865 8.877 1.00 98.12 193 PRO A C 1
ATOM 1499 O O . PRO A 1 193 ? -18.694 4.333 9.855 1.00 98.12 193 PRO A O 1
ATOM 1502 N N . LEU A 1 194 ? -16.977 5.445 8.960 1.00 96.75 194 LEU A N 1
ATOM 1503 C CA . LEU A 1 194 ? -16.171 5.419 10.186 1.00 96.75 194 LEU A CA 1
ATOM 1504 C C . LEU A 1 194 ? -16.892 6.074 11.378 1.00 96.75 194 LEU A C 1
ATOM 1506 O O . LEU A 1 194 ? -16.665 5.695 12.520 1.00 96.75 194 LEU A O 1
ATOM 1510 N N . SER A 1 195 ? -17.797 7.021 11.115 1.00 95.62 195 SER A N 1
ATOM 1511 C CA . SER A 1 195 ? -18.665 7.639 12.126 1.00 95.62 195 SER A CA 1
ATOM 1512 C C . SER A 1 195 ? -19.712 6.693 12.719 1.00 95.62 195 SER A C 1
ATOM 1514 O O . SER A 1 195 ? -20.244 6.978 13.788 1.00 95.62 195 SER A O 1
ATOM 1516 N N . GLU A 1 196 ? -20.035 5.607 12.019 1.00 96.56 196 GLU A N 1
ATOM 1517 C CA . GLU A 1 196 ? -21.013 4.591 12.426 1.00 96.56 196 GLU A CA 1
ATOM 1518 C C . GLU A 1 196 ? -20.341 3.307 12.930 1.00 96.56 196 GLU A C 1
ATOM 1520 O O . GLU A 1 196 ? -21.026 2.385 13.365 1.00 96.56 196 GLU A O 1
ATOM 1525 N N . TYR A 1 197 ? -19.007 3.240 12.891 1.00 97.31 197 TYR A N 1
ATOM 1526 C CA . TYR A 1 197 ? -18.257 2.076 13.340 1.00 97.31 197 TYR A CA 1
ATOM 1527 C C . TYR A 1 197 ? -18.447 1.825 14.841 1.00 97.31 197 TYR A C 1
ATOM 1529 O O . TYR A 1 197 ? -18.275 2.720 15.674 1.00 97.31 197 TYR A O 1
ATOM 1537 N N . VAL A 1 198 ? -18.752 0.572 15.182 1.00 96.19 198 VAL A N 1
ATOM 1538 C CA . VAL A 1 198 ? -18.894 0.101 16.560 1.00 96.19 198 VAL A CA 1
ATOM 1539 C C . VAL A 1 198 ? -17.837 -0.959 16.823 1.00 96.19 198 VAL A C 1
ATOM 1541 O O . VAL A 1 198 ? -17.793 -1.992 16.161 1.00 96.19 198 VAL A O 1
ATOM 1544 N N . TYR A 1 199 ? -16.991 -0.702 17.817 1.00 96.81 199 TYR A N 1
ATOM 1545 C CA . TYR A 1 199 ? -15.967 -1.648 18.237 1.00 96.81 199 TYR A CA 1
ATOM 1546 C C . TYR A 1 199 ? -16.600 -2.902 18.855 1.00 96.81 199 TYR A C 1
ATOM 1548 O O . TYR A 1 199 ? -17.382 -2.795 19.799 1.00 96.81 199 TYR A O 1
ATOM 1556 N N . ASN A 1 200 ? -16.242 -4.076 18.328 1.00 95.06 200 ASN A N 1
ATOM 1557 C CA . ASN A 1 200 ? -16.811 -5.375 18.708 1.00 95.06 200 ASN A CA 1
ATOM 1558 C C . ASN A 1 200 ? -15.787 -6.302 19.393 1.00 95.06 200 ASN A C 1
ATOM 1560 O O . ASN A 1 200 ? -15.842 -7.517 19.213 1.00 95.06 200 ASN A O 1
ATOM 1564 N N . ASP A 1 201 ? -14.825 -5.735 20.129 1.00 95.69 201 ASP A N 1
ATOM 1565 C CA . ASP A 1 201 ? -13.773 -6.479 20.845 1.00 95.69 201 ASP A CA 1
ATOM 1566 C C . ASP A 1 201 ? -12.938 -7.427 19.957 1.00 95.69 201 ASP A C 1
ATOM 1568 O O . ASP A 1 201 ? -12.349 -8.403 20.428 1.00 95.69 201 ASP A O 1
ATOM 1572 N N . VAL A 1 202 ? -12.866 -7.135 18.656 1.00 97.00 202 VAL A N 1
ATOM 1573 C CA . VAL A 1 202 ? -11.975 -7.810 17.706 1.00 97.00 202 VAL A CA 1
ATOM 1574 C C . VAL A 1 202 ? -10.719 -6.970 17.481 1.00 97.00 202 VAL A C 1
ATOM 1576 O O . VAL A 1 202 ? -10.777 -5.746 17.591 1.00 97.00 202 VAL A O 1
ATOM 1579 N N . PRO A 1 203 ? -9.580 -7.584 17.124 1.00 98.12 203 PRO A N 1
ATOM 1580 C CA . PRO A 1 203 ? -8.409 -6.837 16.695 1.00 98.12 203 PRO A CA 1
ATOM 1581 C C . PRO A 1 203 ? -8.723 -5.821 15.599 1.00 98.12 203 PRO A C 1
ATOM 1583 O O . PRO A 1 203 ? -9.557 -6.070 14.731 1.00 98.12 203 PRO A O 1
ATOM 1586 N N . VAL A 1 204 ? -8.018 -4.694 15.612 1.00 98.31 204 VAL A N 1
ATOM 1587 C CA . VAL A 1 204 ? -8.225 -3.622 14.636 1.00 98.31 204 VAL A CA 1
ATOM 1588 C C . VAL A 1 204 ? -6.900 -3.274 13.981 1.00 98.31 204 VAL A C 1
ATOM 1590 O O . VAL A 1 204 ? -5.874 -3.168 14.654 1.00 98.31 204 VAL A O 1
ATOM 1593 N N . VAL A 1 205 ? -6.909 -3.092 12.665 1.00 98.38 205 VAL A N 1
ATOM 1594 C CA . VAL A 1 205 ? -5.751 -2.638 11.891 1.00 98.38 205 VAL A CA 1
ATOM 1595 C C . VAL A 1 205 ? -6.087 -1.365 11.120 1.00 98.38 205 VAL A C 1
ATOM 1597 O O . VAL A 1 205 ? -7.250 -1.073 10.851 1.00 98.38 205 VAL A O 1
ATOM 1600 N N . ASN A 1 206 ? -5.078 -0.581 10.750 1.00 96.69 206 ASN A N 1
ATOM 1601 C CA . ASN A 1 206 ? -5.274 0.538 9.826 1.00 96.69 206 ASN A CA 1
ATOM 1602 C C . ASN A 1 206 ? -5.289 0.054 8.360 1.00 96.69 206 ASN A C 1
ATOM 1604 O O . ASN A 1 206 ? -5.002 -1.107 8.076 1.00 96.69 206 ASN A O 1
ATOM 1608 N N . GLY A 1 207 ? -5.544 0.954 7.405 1.00 92.81 207 GLY A N 1
ATOM 1609 C CA . GLY A 1 207 ? -5.515 0.629 5.966 1.00 92.81 207 GLY A CA 1
ATOM 1610 C C . GLY A 1 207 ? -4.190 0.048 5.434 1.00 92.81 207 GLY A C 1
ATOM 1611 O O . GLY A 1 207 ? -4.205 -0.593 4.388 1.00 92.81 207 GLY A O 1
ATOM 1612 N N . ARG A 1 208 ? -3.083 0.208 6.180 1.00 92.25 208 ARG A N 1
ATOM 1613 C CA . ARG A 1 208 ? -1.742 -0.355 5.900 1.00 92.25 208 ARG A CA 1
ATOM 1614 C C . ARG A 1 208 ? -1.499 -1.705 6.581 1.00 92.25 208 ARG A C 1
ATOM 1616 O O . ARG A 1 208 ? -0.416 -2.277 6.491 1.00 92.25 208 ARG A O 1
ATOM 1623 N N . GLY A 1 209 ? -2.486 -2.204 7.319 1.00 94.75 209 GLY A N 1
ATOM 1624 C CA . GLY A 1 209 ? -2.439 -3.477 8.022 1.00 94.75 209 GLY A CA 1
ATOM 1625 C C . GLY A 1 209 ? -1.571 -3.486 9.273 1.00 94.75 209 GLY A C 1
ATOM 1626 O O . GLY A 1 209 ? -1.126 -4.559 9.675 1.00 94.75 209 GLY A O 1
ATOM 1627 N N . PHE A 1 210 ? -1.305 -2.320 9.866 1.00 97.25 210 PHE A N 1
ATOM 1628 C CA . PHE A 1 210 ? -0.639 -2.204 11.166 1.00 97.25 210 PHE A CA 1
ATOM 1629 C C . PHE A 1 210 ? -1.686 -2.303 12.266 1.00 97.25 210 PHE A C 1
ATOM 1631 O O . PHE A 1 210 ? -2.754 -1.701 12.142 1.00 97.25 210 PHE A O 1
ATOM 1638 N N . ALA A 1 211 ? -1.384 -3.035 13.335 1.00 98.31 211 ALA A N 1
ATOM 1639 C CA . ALA A 1 211 ? -2.300 -3.177 14.457 1.00 98.31 211 ALA A CA 1
ATOM 1640 C C . ALA A 1 211 ? -2.498 -1.832 15.154 1.00 98.31 211 ALA A C 1
ATOM 1642 O O . ALA A 1 211 ? -1.524 -1.153 15.480 1.00 98.31 211 ALA A O 1
ATOM 1643 N N . ILE A 1 212 ? -3.751 -1.471 15.402 1.00 98.19 212 ILE A N 1
ATOM 1644 C CA . ILE A 1 212 ? -4.124 -0.291 16.172 1.00 98.19 212 ILE A CA 1
ATOM 1645 C C . ILE A 1 212 ? -4.176 -0.697 17.652 1.00 98.19 212 ILE A C 1
ATOM 1647 O O . ILE A 1 212 ? -4.870 -1.640 18.027 1.00 98.19 212 ILE A O 1
ATOM 1651 N N . GLN A 1 213 ? -3.409 -0.007 18.493 1.00 97.00 213 GLN A N 1
ATOM 1652 C CA . GLN A 1 213 ? -3.268 -0.263 19.928 1.00 97.00 213 GLN A CA 1
ATOM 1653 C C . GLN A 1 213 ? -4.469 0.282 20.701 1.00 97.00 213 GLN A C 1
ATOM 1655 O O . GLN A 1 213 ? -4.418 1.359 21.290 1.00 97.00 213 GLN A O 1
ATOM 1660 N N . VAL A 1 214 ? -5.564 -0.469 20.677 1.00 94.88 214 VAL A N 1
ATOM 1661 C CA . VAL A 1 214 ? -6.830 -0.133 21.336 1.00 94.88 214 VAL A CA 1
ATOM 1662 C C . VAL A 1 214 ? -7.286 -1.297 22.207 1.00 94.88 214 VAL A C 1
ATOM 1664 O O . VAL A 1 214 ? -7.158 -2.455 21.819 1.00 94.88 214 VAL A O 1
ATOM 1667 N N . ASN A 1 215 ? -7.818 -0.992 23.388 1.00 92.69 215 ASN A N 1
ATOM 1668 C CA . ASN A 1 215 ? -8.361 -1.986 24.318 1.00 92.69 215 ASN A CA 1
ATOM 1669 C C . ASN A 1 215 ? -9.829 -1.704 24.670 1.00 92.69 215 ASN A C 1
ATOM 1671 O O . ASN A 1 215 ? -10.433 -2.441 25.445 1.00 92.69 215 ASN A O 1
ATOM 1675 N N . SER A 1 216 ? -10.399 -0.621 24.138 1.00 96.56 216 SER A N 1
ATOM 1676 C CA . SER A 1 216 ? -11.753 -0.176 24.440 1.00 96.56 216 SER A CA 1
ATOM 1677 C C . SER A 1 216 ? -12.364 0.640 23.299 1.00 96.56 216 SER A C 1
ATOM 1679 O O . SER A 1 216 ? -11.667 1.183 22.437 1.00 96.56 216 SER A O 1
ATOM 1681 N N . ALA A 1 217 ? -13.690 0.790 23.331 1.00 95.69 217 ALA A N 1
ATOM 1682 C CA . ALA A 1 217 ? -14.406 1.663 22.404 1.00 95.69 217 ALA A CA 1
ATOM 1683 C C . ALA A 1 217 ? -14.016 3.147 22.554 1.00 95.69 217 ALA A C 1
ATOM 1685 O O . ALA A 1 217 ? -14.129 3.908 21.594 1.00 95.69 217 ALA A O 1
ATOM 1686 N N . ASP A 1 218 ? -13.558 3.571 23.735 1.00 97.12 218 ASP A N 1
ATOM 1687 C CA . ASP A 1 218 ? -13.099 4.945 23.950 1.00 97.12 218 ASP A CA 1
ATOM 1688 C C . ASP A 1 218 ? -11.710 5.178 23.342 1.00 97.12 218 ASP A C 1
ATOM 1690 O O . ASP A 1 218 ? -11.502 6.224 22.726 1.00 97.12 218 ASP A O 1
ATOM 1694 N N . ASP A 1 219 ? -10.818 4.180 23.377 1.00 97.38 219 ASP A N 1
ATOM 1695 C CA . ASP A 1 219 ? -9.535 4.244 22.662 1.00 97.38 219 ASP A CA 1
ATOM 1696 C C . ASP A 1 219 ? -9.756 4.377 21.149 1.00 97.38 219 ASP A C 1
ATOM 1698 O O . ASP A 1 219 ? -9.087 5.168 20.493 1.00 97.38 219 ASP A O 1
ATOM 1702 N N . ILE A 1 220 ? -10.733 3.652 20.589 1.00 97.00 220 ILE A N 1
ATOM 1703 C CA . ILE A 1 220 ? -11.104 3.756 19.168 1.00 97.00 220 ILE A CA 1
ATOM 1704 C C . ILE A 1 220 ? -11.577 5.168 18.823 1.00 97.00 220 ILE A C 1
ATOM 1706 O O . ILE A 1 220 ? -11.116 5.749 17.839 1.00 97.00 220 ILE A O 1
ATOM 1710 N N . LYS A 1 221 ? -12.472 5.749 19.632 1.00 95.62 221 LYS A N 1
ATOM 1711 C CA . LYS A 1 221 ? -12.938 7.129 19.422 1.00 95.62 221 LYS A CA 1
ATOM 1712 C C . LYS A 1 221 ? -11.775 8.112 19.486 1.00 95.62 221 LYS A C 1
ATOM 1714 O O . LYS A 1 221 ? -11.700 9.009 18.649 1.00 95.62 221 LYS A O 1
ATOM 1719 N N . GLN A 1 222 ? -10.872 7.936 20.451 1.00 96.88 222 GLN A N 1
ATOM 1720 C CA . GLN A 1 222 ? -9.697 8.785 20.601 1.00 96.88 222 GLN A CA 1
ATOM 1721 C C . GLN A 1 222 ? -8.747 8.645 19.406 1.00 96.88 222 GLN A C 1
ATOM 1723 O O . GLN A 1 222 ? -8.323 9.657 18.854 1.00 96.88 222 GLN A O 1
ATOM 1728 N N . PHE A 1 223 ? -8.466 7.419 18.958 1.00 97.19 223 PHE A N 1
ATOM 1729 C CA . PHE A 1 223 ? -7.654 7.155 17.774 1.00 97.19 223 PHE A CA 1
ATOM 1730 C C . PHE A 1 223 ? -8.241 7.828 16.530 1.00 97.19 223 PHE A C 1
ATOM 1732 O O . PHE A 1 223 ? -7.515 8.513 15.813 1.00 97.19 223 PHE A O 1
ATOM 1739 N N . ILE A 1 224 ? -9.546 7.678 16.278 1.00 95.50 224 ILE A N 1
ATOM 1740 C CA . ILE A 1 224 ? -10.218 8.282 15.116 1.00 95.50 224 ILE A CA 1
ATOM 1741 C C . ILE A 1 224 ? -10.168 9.812 15.191 1.00 95.50 224 ILE A C 1
ATOM 1743 O O . ILE A 1 224 ? -9.878 10.456 14.181 1.00 95.50 224 ILE A O 1
ATOM 1747 N N . ALA A 1 225 ? -10.422 10.387 16.371 1.00 94.88 225 ALA A N 1
ATOM 1748 C CA . ALA A 1 225 ? -10.376 11.830 16.586 1.00 94.88 225 ALA A CA 1
ATOM 1749 C C . ALA A 1 225 ? -8.967 12.392 16.346 1.00 94.88 225 ALA A C 1
ATOM 1751 O O . ALA A 1 225 ? -8.816 13.303 15.540 1.00 94.88 225 ALA A O 1
ATOM 1752 N N . GLU A 1 226 ? -7.937 11.808 16.967 1.00 95.81 226 GLU A N 1
ATOM 1753 C CA . GLU A 1 226 ? -6.543 12.241 16.792 1.00 95.81 226 GLU A CA 1
ATOM 1754 C C . GLU A 1 226 ? -6.044 12.016 15.356 1.00 95.81 226 GLU A C 1
ATOM 1756 O O . GLU A 1 226 ? -5.312 12.842 14.820 1.00 95.81 226 GLU A O 1
ATOM 1761 N N . SER A 1 227 ? -6.456 10.925 14.701 1.00 92.25 227 SER A N 1
ATOM 1762 C CA . SER A 1 227 ? -6.081 10.640 13.306 1.00 92.25 227 SER A CA 1
ATOM 1763 C C . SER A 1 227 ? -6.719 11.599 12.299 1.00 92.25 227 SER A C 1
ATOM 1765 O O . SER A 1 227 ? -6.224 11.715 11.183 1.00 92.25 227 SER A O 1
ATOM 1767 N N . SER A 1 228 ? -7.836 12.235 12.662 1.00 90.06 228 SER A N 1
ATOM 1768 C CA . SER A 1 228 ? -8.580 13.159 11.794 1.00 90.06 228 SER A CA 1
ATOM 1769 C C . SER A 1 228 ? -8.307 14.633 12.117 1.00 90.06 228 SER A C 1
ATOM 1771 O O . SER A 1 228 ? -8.906 15.506 11.490 1.00 90.06 228 SER A O 1
ATOM 1773 N N . ASP A 1 229 ? -7.466 14.915 13.116 1.00 90.88 229 ASP A N 1
ATOM 1774 C CA . ASP A 1 229 ? -7.129 16.269 13.550 1.00 90.88 229 ASP A CA 1
ATOM 1775 C C . ASP A 1 229 ? -5.873 16.773 12.828 1.00 90.88 229 ASP A C 1
ATOM 1777 O O . ASP A 1 229 ? -4.750 16.452 13.213 1.00 90.88 229 ASP A O 1
ATOM 1781 N N . ASP A 1 230 ? -6.070 17.596 11.797 1.00 85.81 230 ASP A N 1
ATOM 1782 C CA . ASP A 1 230 ? -4.983 18.206 11.019 1.00 85.81 230 ASP A CA 1
ATOM 1783 C C . ASP A 1 230 ? -4.102 19.167 11.846 1.00 85.81 230 ASP A C 1
ATOM 1785 O O . ASP A 1 230 ? -3.009 19.536 11.411 1.00 85.81 230 ASP A O 1
ATOM 1789 N N . ALA A 1 231 ? -4.557 19.613 13.026 1.00 89.19 231 ALA A N 1
ATOM 1790 C CA . ALA A 1 231 ? -3.751 20.442 13.922 1.00 89.19 231 ALA A CA 1
ATOM 1791 C C . ALA A 1 231 ? -2.757 19.616 14.753 1.00 89.19 231 ALA A C 1
ATOM 1793 O O . ALA A 1 231 ? -1.810 20.177 15.317 1.00 89.19 231 ALA A O 1
ATOM 1794 N N . LEU A 1 232 ? -2.962 18.301 14.842 1.00 88.25 232 LEU A N 1
ATOM 1795 C CA . LEU A 1 232 ? -2.095 17.389 15.570 1.00 88.25 232 LEU A CA 1
ATOM 1796 C C . LEU A 1 232 ? -0.932 16.933 14.680 1.00 88.25 232 LEU A C 1
ATOM 1798 O O . LEU A 1 232 ? -1.101 16.638 13.502 1.00 88.25 232 LEU A O 1
ATOM 1802 N N . GLN A 1 233 ? 0.274 16.857 15.245 1.00 85.00 233 GLN A N 1
ATOM 1803 C CA . GLN A 1 233 ? 1.416 16.291 14.529 1.00 85.00 233 GLN A C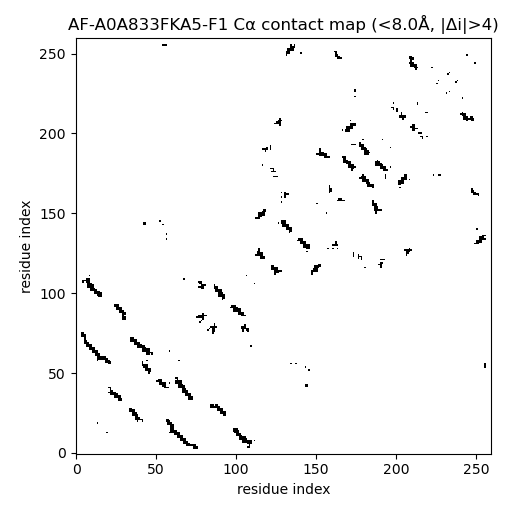A 1
ATOM 1804 C C . GLN A 1 233 ? 1.355 14.762 14.575 1.00 85.00 233 GLN A C 1
ATOM 1806 O O . GLN A 1 233 ? 1.505 14.161 15.637 1.00 85.00 233 GLN A O 1
ATOM 1811 N N . HIS A 1 234 ? 1.187 14.124 13.417 1.00 88.25 234 HIS A N 1
ATOM 1812 C CA . HIS A 1 234 ? 1.290 12.668 13.257 1.00 88.25 234 HIS A CA 1
ATOM 1813 C C . HIS A 1 234 ? 2.753 12.243 13.073 1.00 88.25 234 HIS A C 1
ATOM 1815 O O . HIS A 1 234 ? 3.154 11.755 12.019 1.00 88.25 234 HIS A O 1
ATOM 1821 N N . ASP A 1 235 ? 3.575 12.510 14.085 1.00 88.38 235 ASP A N 1
ATOM 1822 C CA . ASP A 1 235 ? 4.996 12.164 14.101 1.00 88.38 235 ASP A CA 1
ATOM 1823 C C . ASP A 1 235 ? 5.248 10.721 14.589 1.00 88.38 235 ASP A C 1
ATOM 1825 O O . ASP A 1 235 ? 4.326 9.927 14.802 1.00 88.38 235 ASP A O 1
ATOM 1829 N N . GLY A 1 236 ? 6.523 10.360 14.766 1.00 90.75 236 GLY A N 1
ATOM 1830 C CA . GLY A 1 236 ? 6.906 9.030 15.245 1.00 90.75 236 GLY A CA 1
ATOM 1831 C C . GLY A 1 236 ? 6.300 8.673 16.605 1.00 90.75 236 GLY A C 1
ATOM 1832 O O . GLY A 1 236 ? 5.856 7.545 16.781 1.00 90.75 236 GLY A O 1
ATOM 1833 N N . ALA A 1 237 ? 6.194 9.623 17.540 1.00 93.75 237 ALA A N 1
ATOM 1834 C CA . ALA A 1 237 ? 5.626 9.355 18.860 1.00 93.75 237 ALA A CA 1
ATOM 1835 C C . ALA A 1 237 ? 4.117 9.087 18.782 1.00 93.75 237 ALA A C 1
ATOM 1837 O O . ALA A 1 237 ? 3.601 8.220 19.491 1.00 93.75 237 ALA A O 1
ATOM 1838 N N . TRP A 1 238 ? 3.409 9.789 17.895 1.00 95.69 238 TRP A N 1
ATOM 1839 C CA . TRP A 1 238 ? 2.005 9.499 17.616 1.00 95.69 238 TRP A CA 1
ATOM 1840 C C . TRP A 1 238 ? 1.820 8.105 17.004 1.00 95.69 238 TRP A C 1
ATOM 1842 O O . TRP A 1 238 ? 0.954 7.339 17.438 1.00 95.69 238 TRP A O 1
ATOM 1852 N N . HIS A 1 239 ? 2.664 7.740 16.036 1.00 94.69 239 HIS A N 1
ATOM 1853 C CA . HIS A 1 239 ? 2.646 6.404 15.444 1.00 94.69 239 HIS A CA 1
ATOM 1854 C C . HIS A 1 239 ? 2.985 5.315 16.473 1.00 94.69 239 HIS A C 1
ATOM 1856 O O . HIS A 1 239 ? 2.259 4.329 16.550 1.00 94.69 239 HIS A O 1
ATOM 1862 N N . ASP A 1 240 ? 3.991 5.515 17.324 1.00 94.88 240 ASP A N 1
ATOM 1863 C CA . ASP A 1 240 ? 4.380 4.582 18.391 1.00 94.88 240 ASP A CA 1
ATOM 1864 C C . ASP A 1 240 ? 3.340 4.492 19.515 1.00 94.88 240 ASP A C 1
ATOM 1866 O O . ASP A 1 240 ? 3.259 3.488 20.227 1.00 94.88 240 ASP A O 1
ATOM 1870 N N . LYS A 1 241 ? 2.496 5.507 19.693 1.00 96.06 241 LYS A N 1
ATOM 1871 C CA . LYS A 1 241 ? 1.344 5.419 20.595 1.00 96.06 241 LYS A CA 1
ATOM 1872 C C . LYS A 1 241 ? 0.298 4.454 20.041 1.00 96.06 241 LYS A C 1
ATOM 1874 O O . LYS A 1 241 ? -0.154 3.574 20.769 1.00 96.06 241 LYS A O 1
ATOM 1879 N N . TRP A 1 242 ? -0.069 4.606 18.770 1.00 97.69 242 TRP A N 1
ATOM 1880 C CA . TRP A 1 242 ? -1.268 3.969 18.221 1.00 97.69 242 TRP A CA 1
ATOM 1881 C C . TRP A 1 242 ? -1.035 2.747 17.346 1.00 97.69 242 TRP A C 1
ATOM 1883 O O . TRP A 1 242 ? -1.959 1.960 17.195 1.00 97.69 242 TRP A O 1
ATOM 1893 N N . LEU A 1 243 ? 0.136 2.568 16.743 1.00 97.88 243 LEU A N 1
ATOM 1894 C CA . LEU A 1 243 ? 0.359 1.562 15.706 1.00 97.88 243 LEU A CA 1
ATOM 1895 C C . LEU A 1 243 ? 1.473 0.591 16.098 1.00 97.88 243 LEU A C 1
ATOM 1897 O O . LEU A 1 243 ? 2.508 0.986 16.629 1.00 97.88 243 LEU A O 1
ATOM 1901 N N . ARG A 1 244 ? 1.289 -0.694 15.798 1.00 97.62 244 ARG A N 1
ATOM 1902 C CA . ARG A 1 244 ? 2.349 -1.712 15.859 1.00 97.62 244 ARG A CA 1
ATOM 1903 C C . ARG A 1 244 ? 2.465 -2.402 14.514 1.00 97.62 244 ARG A C 1
ATOM 1905 O O . ARG A 1 244 ? 1.478 -2.910 13.977 1.00 97.62 244 ARG A O 1
ATOM 1912 N N . PHE A 1 245 ? 3.674 -2.407 13.969 1.00 96.19 245 PHE A N 1
ATOM 1913 C CA . PHE A 1 245 ? 3.959 -3.062 12.698 1.00 96.19 245 PHE A CA 1
ATOM 1914 C C . PHE A 1 245 ? 3.998 -4.584 12.888 1.00 96.19 245 PHE A C 1
ATOM 1916 O O . PHE A 1 245 ? 3.347 -5.336 12.169 1.00 96.19 245 PHE A O 1
ATOM 1923 N N . GLU A 1 246 ? 4.707 -5.031 13.916 1.00 96.38 246 GLU A N 1
ATOM 1924 C CA . GLU A 1 246 ? 5.133 -6.411 14.136 1.00 96.38 246 GLU A CA 1
ATOM 1925 C C . GLU A 1 246 ? 4.054 -7.356 14.689 1.00 96.38 246 GLU A C 1
ATOM 1927 O O . GLU A 1 246 ? 4.299 -8.551 14.831 1.00 96.38 246 GLU A O 1
ATOM 1932 N N . THR A 1 247 ? 2.855 -6.855 15.005 1.00 97.50 247 THR A N 1
ATOM 1933 C CA . THR A 1 247 ? 1.774 -7.692 15.561 1.00 97.50 247 THR A CA 1
ATOM 1934 C C . THR A 1 247 ? 1.253 -8.710 14.547 1.00 97.50 247 THR A C 1
ATOM 1936 O O . THR A 1 247 ? 1.068 -9.876 14.886 1.00 97.50 247 THR A O 1
ATOM 1939 N N . TYR A 1 248 ? 1.023 -8.271 13.307 1.00 97.69 248 TYR A N 1
ATOM 1940 C CA . TYR A 1 248 ? 0.493 -9.109 12.221 1.00 97.69 248 TYR A CA 1
ATOM 1941 C C . TYR A 1 248 ? 1.391 -9.121 10.991 1.00 97.69 248 TYR A C 1
ATOM 1943 O O . TYR A 1 248 ? 1.071 -9.774 10.000 1.00 97.69 248 TYR A O 1
ATOM 1951 N N . ARG A 1 249 ? 2.508 -8.392 11.031 1.00 96.50 249 ARG A N 1
ATOM 1952 C CA . ARG A 1 249 ? 3.458 -8.303 9.929 1.00 96.50 249 ARG A CA 1
ATOM 1953 C C . ARG A 1 249 ? 4.863 -8.608 10.410 1.00 96.50 249 ARG A C 1
ATOM 1955 O O . ARG A 1 249 ? 5.196 -8.472 11.580 1.00 96.50 249 ARG A O 1
ATOM 1962 N N . LYS A 1 250 ? 5.698 -9.028 9.476 1.00 95.69 250 LYS A N 1
ATOM 1963 C CA . LYS A 1 250 ? 7.124 -9.267 9.654 1.00 95.69 250 LYS A CA 1
ATOM 1964 C C . LYS A 1 250 ? 7.844 -8.876 8.375 1.00 95.69 250 LYS A C 1
ATOM 1966 O O . LYS A 1 250 ? 7.235 -8.805 7.312 1.00 95.69 250 LYS A O 1
ATOM 1971 N N . ILE A 1 251 ? 9.142 -8.653 8.494 1.00 93.62 251 ILE A N 1
ATOM 1972 C CA . ILE A 1 251 ? 10.016 -8.439 7.347 1.00 93.62 251 ILE A CA 1
ATOM 1973 C C . ILE A 1 251 ? 10.631 -9.786 6.972 1.00 93.62 251 ILE A C 1
ATOM 1975 O O . ILE A 1 251 ? 11.126 -10.506 7.843 1.00 93.62 251 ILE A O 1
ATOM 1979 N N . ILE A 1 252 ? 10.578 -10.135 5.689 1.00 91.38 252 ILE A N 1
ATOM 1980 C CA . ILE A 1 252 ? 11.212 -11.340 5.148 1.00 91.38 252 ILE A CA 1
ATOM 1981 C C . ILE A 1 252 ? 12.496 -10.949 4.425 1.00 91.38 252 ILE A C 1
ATOM 1983 O O . ILE A 1 252 ? 12.490 -10.050 3.596 1.00 91.38 252 ILE A O 1
ATOM 1987 N N . PHE A 1 253 ? 13.606 -11.615 4.725 1.00 87.31 253 PHE A N 1
ATOM 1988 C CA . PHE A 1 253 ? 14.816 -11.447 3.924 1.00 87.31 253 PHE A CA 1
ATOM 1989 C C . PHE A 1 253 ? 14.589 -12.048 2.542 1.00 87.31 253 PHE A C 1
ATOM 1991 O O . PHE A 1 253 ? 14.092 -13.172 2.440 1.00 87.31 253 PHE A O 1
ATOM 1998 N N . HIS A 1 254 ? 14.966 -11.318 1.500 1.00 69.88 254 HIS A N 1
ATOM 1999 C CA . HIS A 1 254 ? 15.078 -11.883 0.168 1.00 69.88 254 HIS A CA 1
ATOM 2000 C C . HIS A 1 254 ? 16.426 -11.505 -0.431 1.00 69.88 254 HIS A C 1
ATOM 2002 O O . HIS A 1 254 ? 16.915 -10.389 -0.243 1.00 69.88 254 HIS A O 1
ATOM 2008 N N . ASP A 1 255 ? 16.996 -12.455 -1.158 1.00 56.34 255 ASP A N 1
ATOM 2009 C CA . ASP A 1 255 ? 18.087 -12.179 -2.073 1.00 56.34 255 ASP A CA 1
ATOM 2010 C C . ASP A 1 255 ? 17.455 -11.714 -3.395 1.00 56.34 255 ASP A C 1
ATOM 2012 O O . ASP A 1 255 ? 16.366 -12.172 -3.773 1.00 56.34 255 ASP A O 1
ATOM 2016 N N . SER A 1 256 ? 18.087 -10.775 -4.095 1.00 49.38 256 SER A N 1
ATOM 2017 C CA . SER A 1 256 ? 17.733 -10.464 -5.480 1.00 49.38 256 SER A CA 1
ATOM 2018 C C . SER A 1 256 ? 18.021 -11.720 -6.308 1.00 49.38 256 SER A C 1
ATOM 2020 O O . SER A 1 256 ? 19.159 -11.974 -6.696 1.00 49.38 256 SER A O 1
ATOM 2022 N N . PHE A 1 257 ? 17.026 -12.585 -6.516 1.00 41.03 257 PHE A N 1
ATOM 2023 C CA . PHE A 1 257 ? 17.225 -13.771 -7.341 1.00 41.03 257 PHE A CA 1
ATOM 2024 C C . PHE A 1 257 ? 17.362 -13.344 -8.802 1.00 41.03 257 PHE A C 1
ATOM 2026 O O . PHE A 1 257 ? 16.380 -13.170 -9.518 1.00 41.03 257 PHE A O 1
ATOM 2033 N N . TRP A 1 258 ? 18.614 -13.246 -9.243 1.00 37.47 258 TRP A N 1
ATOM 2034 C CA . TRP A 1 258 ? 19.007 -13.523 -10.614 1.00 37.47 258 TRP A CA 1
ATOM 2035 C C . TRP A 1 258 ? 18.473 -14.910 -11.001 1.00 37.47 258 TRP A C 1
ATOM 2037 O O . TRP A 1 258 ? 18.926 -15.923 -10.465 1.00 37.47 258 TRP A O 1
ATOM 2047 N N . SER A 1 259 ? 17.529 -14.979 -11.940 1.00 29.11 259 SER A N 1
ATOM 2048 C CA . SER A 1 259 ? 17.459 -16.142 -12.827 1.00 29.11 259 SER A CA 1
ATOM 2049 C C . SER A 1 259 ? 18.209 -15.793 -14.102 1.00 29.11 259 SER A C 1
ATOM 2051 O O . SER A 1 259 ? 17.815 -14.897 -14.845 1.00 29.11 259 SER A O 1
ATOM 2053 N N . ILE A 1 260 ? 19.344 -16.477 -14.243 1.00 29.88 260 ILE A N 1
ATOM 2054 C CA . ILE A 1 260 ? 20.247 -16.525 -15.397 1.00 29.88 260 ILE A CA 1
ATOM 2055 C C . ILE A 1 260 ? 19.491 -17.038 -16.627 1.00 29.88 260 ILE A C 1
ATOM 2057 O O . ILE A 1 260 ? 18.675 -17.973 -16.449 1.00 29.88 260 ILE A O 1
#

Sequence (260 aa):
MIDEPNTYISYLLYIDDEPLEVGNEYLVSLGTKQVAATVTDIQYQIDVNSGEHLPAAELGKNSIALCTLHFQTPVVMDEFRRHKTLGELILINRVSNMTSACGVVEAVGTTAEQHSFEGNGLKAHGDVFDEFYYNVEGLKVDKIRPNRTTFNIGDSLSLAGASYNYPANFDILVVRDKVAIEVRDGKLVNIVPLSEYVYNDVPVVNGRGFAIQVNSADDIKQFIAESSDDALQHDGAWHDKWLRFETYRKIIFHDSFWSI

Solvent-accessible surface area (backbone atoms only — not comparable to full-atom values): 14072 Å² total; per-residue (Å²): 132,84,83,58,52,38,29,33,28,27,43,33,43,29,62,27,88,69,66,49,42,65,67,46,64,27,37,32,40,39,79,94,46,74,46,50,29,28,31,74,38,55,56,25,29,41,41,90,87,80,65,48,81,36,87,39,78,56,40,53,60,74,36,36,30,41,31,32,38,38,36,82,56,67,52,92,66,40,32,27,93,80,35,54,69,45,6,36,38,33,34,24,37,77,84,81,67,42,72,32,27,45,33,35,27,69,33,75,31,85,61,72,68,52,29,35,42,41,34,90,94,46,66,36,64,26,48,53,77,48,33,36,31,34,34,72,86,77,73,40,77,47,73,38,69,64,89,70,48,80,42,41,66,70,37,76,55,82,46,62,60,97,19,37,49,54,69,46,49,31,34,36,42,25,70,94,61,44,28,28,37,37,31,48,86,36,16,33,68,44,53,42,49,46,91,73,60,74,80,78,92,52,56,39,22,34,31,67,39,29,32,45,71,58,92,48,63,64,46,47,52,50,51,55,51,59,74,68,35,85,89,53,76,86,44,70,66,50,44,65,63,38,47,36,60,70,78,33,30,48,75,35,81,44,75,86,77,80,81,129

Radius of gyration: 20.54 Å; Cα contacts (8 Å, |Δi|>4): 608; chains: 1; bounding box: 48×43×54 Å

Foldseek 3Di:
DPDFAQKFKKKKFFADQDKAAFQDKFFKDAQPDTFIKTFHDFQFWADPPPRATHDARIDHHRIITITMIGTPDGDDADFCVVPVRRFWMWTAHPPPRHTGITIGTHDGHPPPFAAWEDEPNAIAGAVQPWAWAQEPVVRDIDIHRHDHYHAYAFDAADQDDPWFHHDQWEKEAALVSQKIFTGHNRGGHDIDGVVPDDDDQHWYAYRHNWTFPDRDRVSSVVLSVQVPDPVHDCDPVVCVNTTHQPPGGHYHYDYNDDPD

Nearest PDB structures (foldseek):
  1zun-assembly1_B  TM=9.533E-01  e=6.492E-10  Pseudomonas syringae pv. tomato str. DC3000
  8g5z-assembly1_EF  TM=8.946E-01  e=6.074E-08  Homo sapiens
  1jny-assembly2_B  TM=9.168E-01  e=1.816E-07  Saccharolobus solfataricus
  4cxg-assembly1_A  TM=8.890E-01  e=2.124E-07  Oryctolagus cuniculus
  4d61-assembly1_i  TM=8.844E-01  e=3.771E-07  Homo sapiens